Protein AF-A0A6C0JXK0-F1 (afdb_monomer_lite)

Radius of gyration: 17.14 Å; chains: 1; bounding box: 42×37×50 Å

Secondary structure (DSSP, 8-state):
-EEESS--GGG------SS--EEE-SSTT-THHHHHHHHHHH--SSEEE---TTEEE-S------SSEEES-EE-GGG--HHHHHHHHHTT--HHHHHHHH-GGG--EEGGG-EEEEHHHHHHHHHHH-GGGGGGT--SHHHHHHHHHHHHHHHHHHHSSSSSHHHHHHHH------SBSS-BHHHHS-TT-BGGGGGGGTTSSEEE--B--

pLDDT: mean 92.57, std 10.04, range [49.22, 98.69]

Foldseek 3Di:
DAEDQPDDCVPDDPDDDPPDDYHDDPLHALQLLVVLVVCLVPVPDFKDQFDDPQKDFLDDDPLDALFKAQAEWAADPPAPCVLLLVLQCLQVDPLLSVLLVVRVQWTFRVSNGMIGGNVNSVVLCVRRPSVSCSVRRRHPVSSSSVRSNSRSSSSSCCDPDPNPVVCCVNRVDDPDHRHDQYHLVVREPPQAAPVNVVVVSVRRMYGHDDDD

Structure (mmCIF, N/CA/C/O backbone):
data_AF-A0A6C0JXK0-F1
#
_entry.id   AF-A0A6C0JXK0-F1
#
loop_
_atom_site.group_PDB
_atom_site.id
_atom_site.type_symbol
_atom_site.label_atom_id
_atom_site.label_alt_id
_atom_site.label_comp_id
_atom_site.label_asym_id
_atom_site.label_entity_id
_atom_site.label_seq_id
_atom_site.pdbx_PDB_ins_code
_atom_site.Cartn_x
_atom_site.Cartn_y
_atom_site.Cartn_z
_atom_site.occupancy
_atom_site.B_iso_or_equiv
_atom_site.auth_seq_id
_atom_site.auth_comp_id
_atom_site.auth_asym_id
_atom_site.auth_atom_id
_atom_site.pdbx_PDB_model_num
ATOM 1 N N . MET A 1 1 ? -0.252 -12.713 -9.505 1.00 94.81 1 MET A N 1
ATOM 2 C CA . MET A 1 1 ? -1.242 -11.749 -10.033 1.00 94.81 1 MET A CA 1
ATOM 3 C C . MET A 1 1 ? -0.495 -10.499 -10.461 1.00 94.81 1 MET A C 1
ATOM 5 O O . MET A 1 1 ? 0.308 -10.014 -9.675 1.00 94.81 1 MET A O 1
ATOM 9 N N . ILE A 1 2 ? -0.721 -10.018 -11.681 1.00 95.56 2 ILE A N 1
ATOM 10 C CA . ILE A 1 2 ? -0.205 -8.740 -12.189 1.00 95.56 2 ILE A CA 1
ATOM 11 C C . ILE A 1 2 ? -1.415 -7.853 -12.460 1.00 95.56 2 ILE A C 1
ATOM 13 O O . ILE A 1 2 ? -2.359 -8.303 -13.104 1.00 95.56 2 ILE A O 1
ATOM 17 N N . ILE A 1 3 ? -1.396 -6.622 -11.956 1.00 96.75 3 ILE A N 1
ATOM 18 C CA . ILE A 1 3 ? -2.442 -5.632 -12.218 1.00 96.75 3 ILE A CA 1
ATOM 19 C C . ILE A 1 3 ? -1.862 -4.603 -13.176 1.00 96.75 3 ILE A C 1
ATOM 21 O O . ILE A 1 3 ? -0.920 -3.891 -12.825 1.00 96.75 3 ILE A O 1
ATOM 25 N N . ASP A 1 4 ? -2.420 -4.540 -14.376 1.00 95.25 4 ASP A N 1
ATOM 26 C CA . ASP A 1 4 ? -2.077 -3.525 -15.357 1.00 95.25 4 ASP A CA 1
ATOM 27 C C . ASP A 1 4 ? -2.911 -2.259 -15.108 1.00 95.25 4 ASP A C 1
ATOM 29 O O . ASP A 1 4 ? -4.111 -2.204 -15.383 1.00 95.25 4 ASP A O 1
ATOM 33 N N . ASP A 1 5 ? -2.257 -1.238 -14.552 1.00 94.38 5 ASP A N 1
ATOM 34 C CA . ASP A 1 5 ? -2.831 0.072 -14.228 1.00 94.38 5 ASP A CA 1
ATOM 35 C C . ASP A 1 5 ? -2.644 1.090 -15.367 1.00 94.38 5 ASP A C 1
ATOM 37 O O . ASP A 1 5 ? -2.306 2.247 -15.119 1.00 94.38 5 ASP A O 1
ATOM 41 N N . ASN A 1 6 ? -2.870 0.663 -16.616 1.00 93.81 6 ASN A N 1
ATOM 42 C CA . ASN A 1 6 ? -2.761 1.468 -17.843 1.00 93.81 6 ASN A CA 1
ATOM 43 C C . ASN A 1 6 ? -1.328 1.588 -18.406 1.00 93.81 6 ASN A C 1
ATOM 45 O O . ASN A 1 6 ? -0.830 2.691 -18.648 1.00 93.81 6 ASN A O 1
ATOM 49 N N . SER A 1 7 ? -0.681 0.444 -18.638 1.00 92.38 7 SER A N 1
ATOM 50 C CA . SER A 1 7 ? 0.608 0.334 -19.334 1.00 92.38 7 SER A CA 1
ATOM 51 C C . SER A 1 7 ? 0.537 0.847 -20.777 1.00 92.38 7 SER A C 1
ATOM 53 O O . SER A 1 7 ? -0.493 0.733 -21.444 1.00 92.38 7 SER A O 1
ATOM 55 N N . ASN A 1 8 ? 1.654 1.379 -21.287 1.00 93.19 8 ASN A N 1
ATOM 56 C CA . ASN A 1 8 ? 1.819 1.603 -22.723 1.00 93.19 8 ASN A CA 1
ATOM 57 C C . ASN A 1 8 ? 2.265 0.288 -23.386 1.00 93.19 8 ASN A C 1
ATOM 59 O O . ASN A 1 8 ? 3.374 -0.192 -23.138 1.00 93.19 8 ASN A O 1
ATOM 63 N N . TYR A 1 9 ? 1.399 -0.264 -24.235 1.00 93.25 9 TYR A N 1
ATOM 64 C CA . TYR A 1 9 ? 1.594 -1.552 -24.896 1.00 93.25 9 TYR A CA 1
ATOM 65 C C . TYR A 1 9 ? 2.708 -1.557 -25.946 1.00 93.25 9 TYR A C 1
ATOM 67 O O . TYR A 1 9 ? 3.211 -2.633 -26.252 1.00 93.25 9 TYR A O 1
ATOM 75 N N . ASP A 1 10 ? 3.183 -0.392 -26.396 1.00 95.00 10 ASP A N 1
ATOM 76 C CA . ASP A 1 10 ? 4.354 -0.286 -27.278 1.00 95.00 10 ASP A CA 1
ATOM 77 C C . ASP A 1 10 ? 5.629 -0.851 -26.625 1.00 95.00 10 ASP A C 1
ATOM 79 O O . ASP A 1 10 ? 6.545 -1.306 -27.310 1.00 95.00 10 ASP A O 1
ATOM 83 N N . PHE A 1 11 ? 5.693 -0.843 -25.288 1.00 90.62 11 PHE A N 1
ATOM 84 C CA . PHE A 1 11 ? 6.820 -1.377 -24.516 1.00 90.62 11 PHE A CA 1
ATOM 85 C C . PHE A 1 11 ? 6.553 -2.776 -23.942 1.00 90.62 11 PHE A C 1
ATOM 87 O O . PHE A 1 11 ? 7.452 -3.389 -23.356 1.00 90.62 11 PHE A O 1
ATOM 94 N N . VAL A 1 12 ? 5.328 -3.293 -24.070 1.00 90.75 12 VAL A N 1
ATOM 95 C CA . VAL A 1 12 ? 4.952 -4.595 -23.516 1.00 90.75 12 VAL A CA 1
ATOM 96 C C . VAL A 1 12 ? 5.428 -5.692 -24.459 1.00 90.75 12 VAL A C 1
ATOM 98 O O . VAL A 1 12 ? 5.106 -5.722 -25.642 1.00 90.75 12 VAL A O 1
ATOM 101 N N . THR A 1 13 ? 6.199 -6.633 -23.918 1.00 89.50 13 THR A N 1
ATOM 102 C CA . THR A 1 13 ? 6.697 -7.783 -24.682 1.00 89.50 13 THR A CA 1
ATOM 103 C C . THR A 1 13 ? 5.848 -9.015 -24.407 1.00 89.50 13 THR A C 1
ATOM 105 O O . THR A 1 13 ? 5.423 -9.243 -23.274 1.00 89.50 13 THR A O 1
ATOM 108 N N . ASN A 1 14 ? 5.640 -9.846 -25.429 1.00 86.44 14 ASN A N 1
ATOM 109 C CA . ASN A 1 14 ? 4.895 -11.098 -25.301 1.00 86.44 14 ASN A CA 1
ATOM 110 C C . ASN A 1 14 ? 5.780 -12.217 -24.726 1.00 86.44 14 ASN A C 1
ATOM 112 O O . ASN A 1 14 ? 6.115 -13.189 -25.405 1.00 86.44 14 ASN A O 1
ATOM 116 N N . LYS A 1 15 ? 6.237 -12.036 -23.484 1.00 90.06 15 LYS A N 1
ATOM 117 C CA . LYS A 1 15 ? 6.992 -13.066 -22.769 1.00 90.06 15 LYS A CA 1
ATOM 118 C C . LYS A 1 15 ? 6.022 -14.062 -22.133 1.00 90.06 15 LYS A C 1
ATOM 120 O O . LYS A 1 15 ? 5.105 -13.628 -21.436 1.00 90.06 15 LYS A O 1
ATOM 125 N N . PRO A 1 16 ? 6.231 -15.378 -22.313 1.00 90.69 16 PRO A N 1
ATOM 126 C CA . PRO A 1 16 ? 5.401 -16.372 -21.654 1.00 90.69 16 PRO A CA 1
ATOM 127 C C . PRO A 1 16 ? 5.568 -16.254 -20.137 1.00 90.69 16 PRO A C 1
ATOM 129 O O . PRO A 1 16 ? 6.685 -16.227 -19.618 1.00 90.69 16 PRO A O 1
ATOM 132 N N . VAL A 1 17 ? 4.441 -16.181 -19.435 1.00 90.88 17 VAL A N 1
ATOM 133 C CA . VAL A 1 17 ? 4.369 -16.155 -17.973 1.00 90.88 17 VAL A CA 1
ATOM 134 C C . VAL A 1 17 ? 3.634 -17.398 -17.487 1.00 90.88 17 VAL A C 1
ATOM 136 O O . VAL A 1 17 ? 2.631 -17.809 -18.064 1.00 90.88 17 VAL A O 1
ATOM 139 N N . THR A 1 18 ? 4.131 -18.011 -16.418 1.00 94.38 18 THR A N 1
ATOM 140 C CA . THR A 1 18 ? 3.504 -19.174 -15.773 1.00 94.38 18 THR A CA 1
ATOM 141 C C . THR A 1 18 ? 2.863 -18.759 -14.456 1.00 94.38 18 THR A C 1
ATOM 143 O O . THR A 1 18 ? 3.328 -17.809 -13.824 1.00 94.38 18 THR A O 1
ATOM 146 N N . ASN A 1 19 ? 1.814 -19.463 -14.018 1.00 94.88 19 ASN A N 1
ATOM 147 C CA . ASN A 1 19 ? 1.127 -19.207 -12.738 1.00 94.88 19 ASN A CA 1
ATOM 148 C C . ASN A 1 19 ? 0.757 -17.727 -12.537 1.00 94.88 19 ASN A C 1
ATOM 150 O O . ASN A 1 19 ? 0.857 -17.169 -11.443 1.00 94.88 19 ASN A O 1
ATOM 154 N N . THR A 1 20 ? 0.380 -17.066 -13.631 1.00 94.88 20 THR A N 1
ATOM 155 C CA . THR A 1 20 ? 0.177 -15.623 -13.669 1.00 94.88 20 THR A CA 1
ATOM 156 C C . THR A 1 20 ? -1.231 -15.325 -14.144 1.00 94.88 20 THR A C 1
ATOM 158 O O . THR A 1 20 ? -1.598 -15.623 -15.273 1.00 94.88 20 THR A O 1
ATOM 161 N N . VAL A 1 21 ? -2.005 -14.696 -13.265 1.00 95.38 21 VAL A N 1
ATOM 162 C CA . VAL A 1 21 ? -3.257 -14.030 -13.621 1.00 95.38 21 VAL A CA 1
ATOM 163 C C . VAL A 1 21 ? -2.942 -12.566 -13.891 1.00 95.38 21 VAL A C 1
ATOM 165 O O . VAL A 1 21 ? -2.369 -11.898 -13.023 1.00 95.38 21 VAL A O 1
ATOM 168 N N . LEU A 1 22 ? -3.298 -12.093 -15.083 1.00 94.62 22 LEU A N 1
ATOM 169 C CA . LEU A 1 22 ? -3.219 -10.692 -15.477 1.00 94.62 22 LEU A CA 1
ATOM 170 C C . LEU A 1 22 ? -4.602 -10.054 -15.327 1.00 94.62 22 LEU A C 1
ATOM 172 O O . LEU A 1 22 ? -5.576 -10.557 -15.882 1.00 94.62 22 LEU A O 1
ATOM 176 N N . ILE A 1 23 ? -4.677 -8.952 -14.588 1.00 96.25 23 ILE A N 1
ATOM 177 C CA . ILE A 1 23 ? -5.889 -8.151 -14.415 1.00 96.25 23 ILE A CA 1
ATOM 178 C C . ILE A 1 23 ? -5.682 -6.831 -15.142 1.00 96.25 23 ILE A C 1
ATOM 180 O O . ILE A 1 23 ? -4.771 -6.075 -14.807 1.00 96.25 23 ILE A O 1
ATOM 184 N N . GLN A 1 24 ? -6.548 -6.552 -16.111 1.00 96.38 24 GLN A N 1
ATOM 185 C CA . GLN A 1 24 ? -6.641 -5.239 -16.739 1.00 96.38 24 GLN A CA 1
ATOM 186 C C . GLN A 1 24 ? -7.501 -4.341 -15.866 1.00 96.38 24 GLN A C 1
ATOM 188 O O . GLN A 1 24 ? -8.680 -4.630 -15.665 1.00 96.38 24 GLN A O 1
ATOM 193 N N . SER A 1 25 ? -6.914 -3.282 -15.308 1.00 96.62 25 SER A N 1
ATOM 194 C CA . SER A 1 25 ? -7.647 -2.466 -14.349 1.00 96.62 25 SER A CA 1
ATOM 195 C C . SER A 1 25 ? -8.746 -1.645 -15.024 1.00 96.62 25 SER A C 1
ATOM 197 O O . SER A 1 25 ? -8.478 -0.869 -15.943 1.00 96.62 25 SER A O 1
ATOM 199 N N . GLU A 1 26 ? -9.971 -1.726 -14.501 1.00 96.12 26 GLU A N 1
ATOM 200 C CA . GLU A 1 26 ? -11.057 -0.809 -14.871 1.00 96.12 26 GLU A CA 1
ATOM 201 C C . GLU A 1 26 ? -10.858 0.600 -14.269 1.00 96.12 26 GLU A C 1
ATOM 203 O O . GLU A 1 26 ? -11.330 1.601 -14.811 1.00 96.12 26 GLU A O 1
ATOM 208 N N . TYR A 1 27 ? -10.077 0.710 -13.187 1.00 96.44 27 TYR A N 1
ATOM 209 C CA . TYR A 1 27 ? -9.751 1.968 -12.513 1.00 96.44 27 TYR A CA 1
ATOM 210 C C . TYR A 1 27 ? -8.319 2.406 -12.830 1.00 96.44 27 TYR A C 1
ATOM 212 O O . TYR A 1 27 ? -7.398 2.208 -12.038 1.00 96.44 27 TYR A O 1
ATOM 220 N N . LYS A 1 28 ? -8.129 3.037 -13.987 1.00 94.38 28 LYS A N 1
ATOM 221 C CA . LYS A 1 28 ? -6.811 3.474 -14.479 1.00 94.38 28 LYS A CA 1
ATOM 222 C C . LYS A 1 28 ? -6.162 4.559 -13.607 1.00 94.38 28 LYS A C 1
ATOM 224 O O . LYS A 1 28 ? -6.823 5.524 -13.234 1.00 94.38 28 LYS A O 1
ATOM 229 N N . GLY A 1 29 ? -4.869 4.460 -13.331 1.00 92.44 29 GLY A N 1
ATOM 230 C CA . GLY A 1 29 ? -4.088 5.436 -12.564 1.00 92.44 29 GLY A CA 1
ATOM 231 C C . GLY A 1 29 ? -4.260 5.369 -11.041 1.00 92.44 29 GLY A C 1
ATOM 232 O O . GLY A 1 29 ? -3.859 6.308 -10.348 1.00 92.44 29 GLY A O 1
ATOM 233 N N . ARG A 1 30 ? -4.861 4.298 -10.504 1.00 96.62 30 ARG A N 1
ATOM 234 C CA . ARG A 1 30 ? -5.095 4.132 -9.051 1.00 96.62 30 ARG A CA 1
ATOM 235 C C . ARG A 1 30 ? -3.904 3.488 -8.332 1.00 96.62 30 ARG A C 1
ATOM 237 O O . ARG A 1 30 ? -3.837 3.546 -7.106 1.00 96.62 30 ARG A O 1
ATOM 244 N N . GLY A 1 31 ? -2.958 2.929 -9.085 1.00 95.31 31 GLY A N 1
ATOM 245 C CA . GLY A 1 31 ? -1.679 2.394 -8.629 1.00 95.31 31 GLY A CA 1
ATOM 246 C C . GLY A 1 31 ? -1.776 1.482 -7.415 1.00 95.31 31 GLY A C 1
ATOM 247 O O . GLY A 1 31 ? -2.447 0.455 -7.449 1.00 95.31 31 GLY A O 1
ATOM 248 N N . GLU A 1 32 ? -1.094 1.869 -6.341 1.00 96.75 32 GLU A N 1
ATOM 249 C CA . GLU A 1 32 ? -0.890 1.099 -5.114 1.00 96.75 32 GLU A CA 1
ATOM 250 C C . GLU A 1 32 ? -2.217 0.617 -4.502 1.00 96.75 32 GLU A C 1
ATOM 252 O O . GLU A 1 32 ? -2.299 -0.518 -4.032 1.00 96.75 32 GLU A O 1
ATOM 257 N N . LEU A 1 33 ? -3.286 1.422 -4.585 1.00 98.31 33 LEU A N 1
ATOM 258 C CA . LEU A 1 33 ? -4.625 1.062 -4.097 1.00 98.31 33 LEU A CA 1
ATOM 259 C C . LEU A 1 33 ? -5.183 -0.196 -4.778 1.00 98.31 33 LEU A C 1
ATOM 261 O O . LEU A 1 33 ? -5.871 -0.994 -4.139 1.00 98.31 33 LEU A O 1
ATOM 265 N N . LEU A 1 34 ? -4.888 -0.393 -6.065 1.00 97.94 34 LEU A N 1
ATOM 266 C CA . LEU A 1 34 ? -5.474 -1.475 -6.853 1.00 97.94 34 LEU A CA 1
ATOM 267 C C . LEU A 1 34 ? -5.078 -2.855 -6.356 1.00 97.94 34 LEU A C 1
ATOM 269 O O . LEU A 1 34 ? -5.852 -3.798 -6.485 1.00 97.94 34 LEU A O 1
ATOM 273 N N . THR A 1 35 ? -3.890 -2.975 -5.772 1.00 96.88 35 THR A N 1
ATOM 274 C CA . THR A 1 35 ? -3.405 -4.247 -5.232 1.00 96.88 35 THR A CA 1
ATOM 275 C C . THR A 1 35 ? -4.312 -4.747 -4.111 1.00 96.88 35 THR A C 1
ATOM 277 O O . THR A 1 35 ? -4.742 -5.896 -4.146 1.00 96.88 35 THR A O 1
ATOM 280 N N . TYR A 1 36 ? -4.706 -3.860 -3.196 1.00 98.38 36 TYR A N 1
ATOM 281 C CA . TYR A 1 36 ? -5.670 -4.151 -2.136 1.00 98.38 36 TYR A CA 1
ATOM 282 C C . TYR A 1 36 ? -7.073 -4.394 -2.694 1.00 98.38 36 TYR A C 1
ATOM 284 O O . TYR A 1 36 ? -7.737 -5.351 -2.298 1.00 98.38 36 TYR A O 1
ATOM 292 N N . TYR A 1 37 ? -7.513 -3.560 -3.641 1.00 98.38 37 TYR A N 1
ATOM 293 C CA . TYR A 1 37 ? -8.835 -3.681 -4.252 1.00 98.38 37 TYR A CA 1
ATOM 294 C C . TYR A 1 37 ? -9.017 -5.029 -4.964 1.00 98.38 37 TYR A C 1
ATOM 296 O O . TYR A 1 37 ? -9.923 -5.784 -4.623 1.00 98.38 37 TYR A O 1
ATOM 304 N N . TYR A 1 38 ? -8.146 -5.386 -5.907 1.00 98.19 38 TYR A N 1
ATOM 305 C CA . TYR A 1 38 ? -8.295 -6.642 -6.645 1.00 98.19 38 TYR A CA 1
ATOM 306 C C . TYR A 1 38 ? -7.989 -7.867 -5.785 1.00 98.19 38 TYR A C 1
ATOM 308 O O . TYR A 1 38 ? -8.600 -8.915 -5.990 1.00 98.19 38 TYR A O 1
ATOM 316 N N . PHE A 1 39 ? -7.112 -7.754 -4.783 1.00 98.06 39 PHE A N 1
ATOM 317 C CA . PHE A 1 39 ? -6.902 -8.862 -3.857 1.00 98.06 39 PHE A CA 1
ATOM 318 C C . PHE A 1 39 ? -8.185 -9.206 -3.084 1.00 98.06 39 PHE A C 1
ATOM 320 O O . PHE A 1 39 ? -8.535 -10.384 -2.992 1.00 98.06 39 PHE A O 1
ATOM 327 N N . LEU A 1 40 ? -8.936 -8.194 -2.629 1.00 97.75 40 LEU A N 1
ATOM 328 C CA . LEU A 1 40 ? -10.249 -8.379 -2.001 1.00 97.75 40 LEU A CA 1
ATOM 329 C C . LEU A 1 40 ? -11.242 -9.102 -2.921 1.00 97.75 40 LEU A C 1
ATOM 331 O O . LEU A 1 40 ? -11.894 -10.041 -2.471 1.00 97.75 40 LEU A O 1
ATOM 335 N N . HIS A 1 41 ? -11.332 -8.695 -4.191 1.00 96.38 41 HIS A N 1
ATOM 336 C CA . HIS A 1 41 ? -12.381 -9.156 -5.113 1.00 96.38 41 HIS A CA 1
ATOM 337 C C . HIS A 1 41 ? -12.106 -10.523 -5.752 1.00 96.38 41 HIS A C 1
ATOM 339 O O . HIS A 1 41 ? -13.053 -11.217 -6.110 1.00 96.38 41 HIS A O 1
ATOM 345 N N . HIS A 1 42 ? -10.840 -10.921 -5.904 1.00 94.69 42 HIS A N 1
ATOM 346 C CA . HIS A 1 42 ? -10.501 -12.160 -6.612 1.00 94.69 42 HIS A CA 1
ATOM 347 C C . HIS A 1 42 ? -10.119 -13.337 -5.704 1.00 94.69 42 HIS A C 1
ATOM 349 O O . HIS A 1 42 ? -10.224 -14.469 -6.164 1.00 94.69 42 HIS A O 1
ATOM 355 N N . LYS A 1 43 ? -9.643 -13.098 -4.466 1.00 92.81 43 LYS A N 1
ATOM 356 C CA . LYS A 1 43 ? -9.157 -14.124 -3.507 1.00 92.81 43 LYS A CA 1
ATOM 357 C C . LYS A 1 43 ? -8.433 -15.311 -4.181 1.00 92.81 43 LYS A C 1
ATOM 359 O O . LYS A 1 43 ? -8.800 -16.468 -4.017 1.00 92.81 43 LYS A O 1
ATOM 364 N N . LEU A 1 44 ? -7.390 -15.025 -4.963 1.00 93.19 44 LEU A N 1
ATOM 365 C CA . LEU A 1 44 ? -6.625 -16.064 -5.678 1.00 93.19 44 LEU A CA 1
ATOM 366 C C . LEU A 1 44 ? -5.664 -16.855 -4.769 1.00 93.19 44 LEU A C 1
ATOM 368 O O . LEU A 1 44 ? -5.100 -17.859 -5.193 1.00 93.19 44 LEU A O 1
ATOM 372 N N . PHE A 1 45 ? -5.413 -16.353 -3.562 1.00 96.06 45 PHE A N 1
ATOM 373 C CA . PHE A 1 45 ? -4.490 -16.896 -2.567 1.00 96.06 45 PHE A CA 1
ATOM 374 C C . PHE A 1 45 ? -4.830 -16.307 -1.192 1.00 96.06 45 PHE A C 1
ATOM 376 O O . PHE A 1 45 ? -5.477 -15.263 -1.110 1.00 96.06 45 PHE A O 1
ATOM 383 N N . ASP A 1 46 ? -4.372 -16.947 -0.116 1.00 97.44 46 ASP A N 1
ATOM 384 C CA . ASP A 1 46 ? -4.690 -16.505 1.250 1.00 97.44 46 ASP A CA 1
ATOM 385 C C . ASP A 1 46 ? -3.802 -15.357 1.732 1.00 97.44 46 ASP A C 1
ATOM 387 O O . ASP A 1 46 ? -4.239 -14.541 2.538 1.00 97.44 46 ASP A O 1
ATOM 391 N N . THR A 1 47 ? -2.581 -15.245 1.203 1.00 97.62 47 THR A N 1
ATOM 392 C CA . THR A 1 47 ? -1.621 -14.198 1.576 1.00 97.62 47 THR A CA 1
ATOM 393 C C . THR A 1 47 ? -1.028 -13.555 0.334 1.00 97.62 47 THR A C 1
ATOM 395 O O . THR A 1 47 ? -0.477 -14.237 -0.530 1.00 97.62 47 THR A O 1
ATOM 398 N N . ALA A 1 48 ? -1.111 -12.229 0.255 1.00 98.00 48 ALA A N 1
ATOM 399 C CA . ALA A 1 48 ? -0.473 -11.432 -0.781 1.00 98.00 48 ALA A CA 1
ATOM 400 C C . ALA A 1 48 ? 0.897 -10.937 -0.318 1.00 98.00 48 ALA A C 1
ATOM 402 O O . ALA A 1 48 ? 1.025 -10.450 0.802 1.00 98.00 48 ALA A O 1
ATOM 403 N N . VAL A 1 49 ? 1.885 -10.961 -1.214 1.00 98.12 49 VAL A N 1
ATOM 404 C CA . VAL A 1 49 ? 3.080 -10.110 -1.126 1.00 98.12 49 VAL A CA 1
ATOM 405 C C . VAL A 1 49 ? 2.952 -9.045 -2.212 1.00 98.12 49 VAL A C 1
ATOM 407 O O . VAL A 1 49 ? 3.072 -9.338 -3.401 1.00 98.12 49 VAL A O 1
ATOM 410 N N . ILE A 1 50 ? 2.654 -7.814 -1.806 1.00 98.19 50 ILE A N 1
ATOM 411 C CA . ILE A 1 50 ? 2.409 -6.674 -2.690 1.00 98.19 50 ILE A CA 1
ATOM 412 C C . ILE A 1 50 ? 3.735 -5.972 -2.978 1.00 98.19 50 ILE A C 1
ATOM 414 O O . ILE A 1 50 ? 4.404 -5.492 -2.062 1.00 98.19 50 ILE A O 1
ATOM 418 N N . LEU A 1 51 ? 4.103 -5.890 -4.259 1.00 97.38 51 LEU A N 1
ATOM 419 C CA . LEU A 1 51 ? 5.381 -5.351 -4.723 1.00 97.38 51 LEU A CA 1
ATOM 420 C C . LEU A 1 51 ? 5.185 -4.376 -5.882 1.00 97.38 51 LEU A C 1
ATOM 422 O O . LEU A 1 51 ? 4.304 -4.553 -6.721 1.00 97.38 51 LEU A O 1
ATOM 426 N N . HIS A 1 52 ? 6.070 -3.386 -5.968 1.00 95.38 52 HIS A N 1
ATOM 427 C CA . HIS A 1 52 ? 6.219 -2.587 -7.181 1.00 95.38 52 HIS A CA 1
ATOM 428 C C . HIS A 1 52 ? 7.055 -3.344 -8.217 1.00 95.38 52 HIS A C 1
ATOM 430 O O . HIS A 1 52 ? 7.980 -4.078 -7.881 1.00 95.38 52 HIS A O 1
ATOM 436 N N . ASP A 1 53 ? 6.821 -3.018 -9.481 1.00 92.06 53 ASP A N 1
ATOM 437 C CA . ASP A 1 53 ? 7.597 -3.428 -10.658 1.00 92.06 53 ASP A CA 1
ATOM 438 C C . ASP A 1 53 ? 9.115 -3.148 -10.597 1.00 92.06 53 ASP A C 1
ATOM 440 O O . ASP A 1 53 ? 9.885 -3.761 -11.329 1.00 92.06 53 ASP A O 1
ATOM 444 N N . SER A 1 54 ? 9.576 -2.239 -9.729 1.00 94.75 54 SER A N 1
ATOM 445 C CA . SER A 1 54 ? 11.008 -1.948 -9.538 1.00 94.75 54 SER A CA 1
ATOM 446 C C . SER A 1 54 ? 11.612 -2.521 -8.257 1.00 94.75 54 SER A C 1
ATOM 448 O O . SER A 1 54 ? 12.621 -2.006 -7.764 1.00 94.75 54 SER A O 1
ATOM 450 N N . VAL A 1 55 ? 10.988 -3.555 -7.697 1.00 96.88 55 VAL A N 1
ATOM 451 C CA . VAL A 1 55 ? 11.510 -4.298 -6.549 1.00 96.88 55 VAL A CA 1
ATOM 452 C C . VAL A 1 55 ? 12.144 -5.604 -7.012 1.00 96.88 55 VAL A C 1
ATOM 454 O O . VAL A 1 55 ? 11.571 -6.329 -7.819 1.00 96.88 55 VAL A O 1
ATOM 457 N N . PHE A 1 56 ? 13.325 -5.912 -6.478 1.00 96.69 56 PHE A N 1
ATOM 458 C CA . PHE A 1 56 ? 14.043 -7.155 -6.756 1.00 96.69 56 PHE A CA 1
ATOM 459 C C . PHE A 1 56 ? 14.264 -7.917 -5.459 1.00 96.69 56 PHE A C 1
ATOM 461 O O . PHE A 1 56 ? 14.703 -7.333 -4.469 1.00 96.69 56 PHE A O 1
ATOM 468 N N . ILE A 1 57 ? 13.983 -9.217 -5.483 1.00 96.94 57 ILE A N 1
ATOM 469 C CA . ILE A 1 57 ? 14.242 -10.142 -4.380 1.00 96.94 57 ILE A CA 1
ATOM 470 C C . ILE A 1 57 ? 15.530 -10.894 -4.716 1.00 96.94 57 ILE A C 1
ATOM 472 O O . ILE A 1 57 ? 15.591 -11.607 -5.714 1.00 96.94 57 ILE A O 1
ATOM 476 N N . ASN A 1 58 ? 16.562 -10.715 -3.896 1.00 96.62 58 ASN A N 1
ATOM 477 C CA . ASN A 1 58 ? 17.887 -11.301 -4.113 1.00 96.62 58 ASN A CA 1
ATOM 478 C C . ASN A 1 58 ? 18.112 -12.582 -3.298 1.00 96.62 58 ASN A C 1
ATOM 480 O O . ASN A 1 58 ? 19.071 -13.309 -3.552 1.00 96.62 58 ASN A O 1
ATOM 484 N N . ARG A 1 59 ? 17.286 -12.838 -2.275 1.00 95.12 59 ARG A N 1
ATOM 485 C CA . ARG A 1 59 ? 17.419 -13.976 -1.349 1.00 95.12 59 ARG A CA 1
ATOM 486 C C . ARG A 1 59 ? 16.041 -14.505 -0.939 1.00 95.12 59 ARG A C 1
ATOM 488 O O . ARG A 1 59 ? 15.087 -13.736 -1.002 1.00 95.12 59 ARG A O 1
ATOM 495 N N . PRO A 1 60 ? 15.922 -15.768 -0.490 1.00 95.69 60 PRO A N 1
ATOM 496 C CA . PRO A 1 60 ? 14.690 -16.284 0.106 1.00 95.69 60 PRO A CA 1
ATOM 497 C C . PRO A 1 60 ? 14.253 -15.463 1.324 1.00 95.69 60 PRO A C 1
ATOM 499 O O . PRO A 1 60 ? 15.094 -15.006 2.102 1.00 95.69 60 PRO A O 1
ATOM 502 N N . ILE A 1 61 ? 12.942 -15.285 1.490 1.00 95.12 61 ILE A N 1
ATOM 503 C CA . ILE A 1 61 ? 12.345 -14.487 2.566 1.00 95.12 61 ILE A CA 1
ATOM 504 C C . ILE A 1 61 ? 11.152 -15.244 3.125 1.00 95.12 61 ILE A C 1
ATOM 506 O O . ILE A 1 61 ? 10.323 -15.747 2.368 1.00 95.12 61 ILE A O 1
ATOM 510 N N . ASP A 1 62 ? 11.066 -15.300 4.449 1.00 93.69 62 ASP A N 1
ATOM 511 C CA . ASP A 1 62 ? 9.874 -15.785 5.128 1.00 93.69 62 ASP A CA 1
ATOM 512 C C . ASP A 1 62 ? 8.794 -14.695 5.111 1.00 93.69 62 ASP A C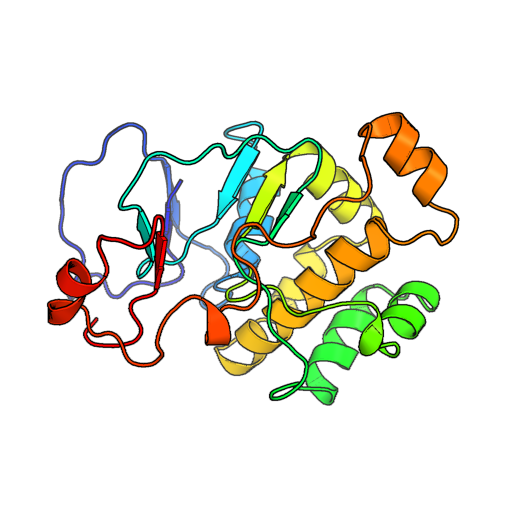 1
ATOM 514 O O . ASP A 1 62 ? 8.892 -13.676 5.800 1.00 93.69 62 ASP A O 1
ATOM 518 N N . PHE A 1 63 ? 7.774 -14.912 4.282 1.00 94.50 63 PHE A N 1
ATOM 519 C CA . PHE A 1 63 ? 6.615 -14.033 4.148 1.00 94.50 63 PHE A CA 1
ATOM 520 C C . PHE A 1 63 ? 5.434 -14.470 5.026 1.00 94.50 63 PHE A C 1
ATOM 522 O O . PHE A 1 63 ? 4.310 -14.023 4.809 1.00 94.50 63 PHE A O 1
ATOM 529 N N . LYS A 1 64 ? 5.638 -15.343 6.018 1.00 93.31 64 LYS A N 1
ATOM 530 C CA . LYS A 1 64 ? 4.552 -15.753 6.907 1.00 93.31 64 LYS A CA 1
ATOM 531 C C . LYS A 1 64 ? 4.099 -14.594 7.802 1.00 93.31 64 LYS A C 1
ATOM 533 O O . LYS A 1 64 ? 4.890 -13.995 8.535 1.00 93.31 64 LYS A O 1
ATOM 538 N N . VAL A 1 65 ? 2.799 -14.307 7.763 1.00 92.31 65 VAL A N 1
ATOM 539 C CA . VAL A 1 65 ? 2.106 -13.345 8.629 1.00 92.31 65 VAL A CA 1
ATOM 540 C C . VAL A 1 65 ? 0.708 -13.867 8.949 1.00 92.31 65 VAL A C 1
ATOM 542 O O . VAL A 1 65 ? 0.108 -14.544 8.118 1.00 92.31 65 VAL A O 1
ATOM 545 N N . ASP A 1 66 ? 0.189 -13.521 10.126 1.00 90.50 66 ASP A N 1
ATOM 546 C CA . ASP A 1 66 ? -1.197 -13.833 10.510 1.00 90.50 66 ASP A CA 1
ATOM 547 C C . ASP A 1 66 ? -2.161 -12.701 10.097 1.00 90.50 66 ASP A C 1
ATOM 549 O O . ASP A 1 66 ? -3.315 -12.937 9.743 1.00 90.50 66 ASP A O 1
ATOM 553 N N . THR A 1 67 ? -1.664 -11.457 10.082 1.00 93.19 67 THR A N 1
ATOM 554 C CA . THR A 1 67 ? -2.400 -10.262 9.640 1.00 93.19 67 THR A CA 1
ATOM 555 C C . THR A 1 67 ? -1.706 -9.603 8.458 1.00 93.19 67 THR A C 1
ATOM 557 O O . THR A 1 67 ? -1.982 -9.913 7.302 1.00 93.19 67 THR A O 1
ATOM 560 N N . TYR A 1 68 ? -0.768 -8.705 8.734 1.00 95.50 68 TYR A N 1
ATOM 561 C CA . TYR A 1 68 ? 0.027 -8.023 7.739 1.00 95.50 68 TYR A CA 1
ATOM 562 C C . TYR A 1 68 ? 1.416 -7.697 8.279 1.00 95.50 68 TYR A C 1
ATOM 564 O O . TYR A 1 68 ? 1.704 -7.775 9.475 1.00 95.50 68 TYR A O 1
ATOM 572 N N . LYS A 1 69 ? 2.282 -7.281 7.365 1.00 95.88 69 LYS A N 1
ATOM 573 C CA . LYS A 1 69 ? 3.534 -6.600 7.651 1.00 95.88 69 LYS A CA 1
ATOM 574 C C . LYS A 1 69 ? 3.861 -5.695 6.475 1.00 95.88 69 LYS A C 1
ATOM 576 O O . LYS A 1 69 ? 3.887 -6.152 5.337 1.00 95.88 69 LYS A O 1
ATOM 581 N N . MET A 1 70 ? 4.107 -4.414 6.722 1.00 97.56 70 MET A N 1
ATOM 582 C CA . MET A 1 70 ? 4.600 -3.520 5.674 1.00 97.56 70 MET A CA 1
ATOM 583 C C . MET A 1 70 ? 5.968 -4.012 5.202 1.00 97.56 70 MET A C 1
ATOM 585 O O . MET A 1 70 ? 6.759 -4.524 5.996 1.00 97.56 70 MET A O 1
ATOM 589 N N . LEU A 1 71 ? 6.278 -3.863 3.919 1.00 97.19 71 LEU A N 1
ATOM 590 C CA . LEU A 1 71 ? 7.602 -4.229 3.434 1.00 97.19 71 LEU A CA 1
ATOM 591 C C . LEU A 1 71 ? 8.641 -3.246 3.978 1.00 97.19 71 LEU A C 1
ATOM 593 O O . LEU A 1 71 ? 9.585 -3.645 4.663 1.00 97.19 71 LEU A O 1
ATOM 597 N N . TRP A 1 72 ? 8.373 -1.959 3.759 1.00 97.69 72 TRP A N 1
ATOM 598 C CA . TRP A 1 72 ? 9.114 -0.841 4.324 1.00 97.69 72 TRP A CA 1
ATOM 599 C C . TRP A 1 72 ? 8.173 0.200 4.921 1.00 97.69 72 TRP A C 1
ATOM 601 O O . TRP A 1 72 ? 7.075 0.435 4.407 1.00 97.69 72 TRP A O 1
ATOM 611 N N . ASP A 1 73 ? 8.648 0.854 5.975 1.00 97.31 73 ASP A N 1
ATOM 612 C CA . ASP A 1 73 ? 8.017 2.036 6.546 1.00 97.31 73 ASP A CA 1
ATOM 613 C C . ASP A 1 73 ? 8.773 3.321 6.185 1.00 97.31 73 ASP A C 1
ATOM 615 O O . ASP A 1 73 ? 9.879 3.284 5.640 1.00 97.31 73 ASP A O 1
ATOM 619 N N . PHE A 1 74 ? 8.151 4.468 6.447 1.00 96.31 74 PHE A N 1
ATOM 620 C CA . PHE A 1 74 ? 8.808 5.771 6.392 1.00 96.31 74 PHE A CA 1
ATOM 621 C C . PHE A 1 74 ? 8.125 6.781 7.326 1.00 96.31 74 PHE A C 1
ATOM 623 O O . PHE A 1 74 ? 6.973 6.613 7.737 1.00 96.31 74 PHE A O 1
ATOM 630 N N . THR A 1 75 ? 8.854 7.838 7.683 1.00 95.00 75 THR A N 1
ATOM 631 C CA . THR A 1 75 ? 8.408 8.887 8.616 1.00 95.00 75 THR A CA 1
ATOM 632 C C . THR A 1 75 ? 7.665 10.037 7.925 1.00 95.00 75 THR A C 1
ATOM 634 O O . THR A 1 75 ? 7.635 10.150 6.703 1.00 95.00 75 THR A O 1
ATOM 637 N N . HIS A 1 76 ? 7.113 10.956 8.714 1.00 95.00 76 HIS A N 1
ATOM 638 C CA . HIS A 1 76 ? 6.222 12.037 8.271 1.00 95.00 76 HIS A CA 1
ATOM 639 C C . HIS A 1 76 ? 6.895 13.250 7.603 1.00 95.00 76 HIS A C 1
ATOM 641 O O . HIS A 1 76 ? 6.361 14.356 7.627 1.00 95.00 76 HIS A O 1
ATOM 647 N N . HIS A 1 77 ? 8.076 13.078 7.005 1.00 90.31 77 HIS A N 1
ATOM 648 C CA . HIS A 1 77 ? 8.837 14.186 6.413 1.00 90.31 77 HIS A CA 1
ATOM 649 C C . HIS A 1 77 ? 8.227 14.732 5.107 1.00 90.31 77 HIS A C 1
ATOM 651 O O . HIS A 1 77 ? 8.560 15.838 4.695 1.00 90.31 77 HIS A O 1
ATOM 657 N N . ALA A 1 78 ? 7.348 13.967 4.453 1.00 88.56 78 ALA A N 1
ATOM 658 C CA . ALA A 1 78 ? 6.765 14.307 3.152 1.00 88.56 78 ALA A CA 1
ATOM 659 C C . ALA A 1 78 ? 5.227 14.189 3.130 1.00 88.56 78 ALA A C 1
ATOM 661 O O . ALA A 1 78 ? 4.649 13.880 2.084 1.00 88.56 78 ALA A O 1
ATOM 662 N N . ASP A 1 79 ? 4.576 14.375 4.282 1.00 95.56 79 ASP A N 1
ATOM 663 C CA . ASP A 1 79 ? 3.121 14.263 4.430 1.00 95.56 79 ASP A CA 1
ATOM 664 C C . ASP A 1 79 ? 2.352 15.243 3.523 1.00 95.56 79 ASP A C 1
ATOM 666 O O . ASP A 1 79 ? 2.741 16.390 3.295 1.00 95.56 79 ASP A O 1
ATOM 670 N N . GLN A 1 80 ? 1.194 14.797 3.052 1.00 97.31 80 GLN A N 1
ATOM 671 C CA . GLN A 1 80 ? 0.257 15.532 2.206 1.00 97.31 80 GLN A CA 1
ATOM 672 C C . GLN A 1 80 ? -1.041 15.775 2.981 1.00 97.31 80 GLN A C 1
ATOM 674 O O . GLN A 1 80 ? -2.121 15.325 2.598 1.00 97.31 80 GLN A O 1
ATOM 679 N N . LEU A 1 81 ? -0.928 16.500 4.100 1.00 97.56 81 LEU A N 1
ATOM 680 C CA . LEU A 1 81 ? -1.957 16.583 5.145 1.00 97.56 81 LEU A CA 1
ATOM 681 C C . LEU A 1 81 ? -3.375 16.841 4.624 1.00 97.56 81 LEU A C 1
ATOM 683 O O . LEU A 1 81 ? -4.315 16.215 5.107 1.00 97.56 81 LEU A O 1
ATOM 687 N N . LYS A 1 82 ? -3.553 17.742 3.649 1.00 98.25 82 LYS A N 1
ATOM 688 C CA . LYS A 1 82 ? -4.878 18.066 3.093 1.00 98.25 82 LYS A CA 1
ATOM 689 C C . LYS A 1 82 ? -5.522 16.861 2.400 1.00 98.25 82 LYS A C 1
ATOM 691 O O . LYS A 1 82 ? -6.710 16.615 2.596 1.00 98.25 82 LYS A O 1
ATOM 696 N N . ASP A 1 83 ? -4.757 16.122 1.602 1.00 98.50 83 ASP A N 1
ATOM 697 C CA . ASP A 1 83 ? -5.276 14.993 0.826 1.00 98.50 83 ASP A CA 1
ATOM 698 C C . ASP A 1 83 ? -5.410 13.728 1.677 1.00 98.50 83 ASP A C 1
ATOM 700 O O . ASP A 1 83 ? -6.455 13.082 1.645 1.00 98.50 83 ASP A O 1
ATOM 704 N N . GLU A 1 84 ? -4.427 13.456 2.539 1.00 98.50 84 GLU A N 1
ATOM 705 C CA . GLU A 1 84 ? -4.505 12.403 3.559 1.00 98.50 84 GLU A CA 1
ATOM 706 C C . GLU A 1 84 ? -5.750 12.575 4.437 1.00 98.50 84 GLU A C 1
ATOM 708 O O . GLU A 1 84 ? -6.540 11.649 4.605 1.00 98.50 84 GLU A O 1
ATOM 713 N N . THR A 1 85 ? -5.979 13.789 4.949 1.00 98.56 85 THR A N 1
ATOM 714 C CA . THR A 1 85 ? -7.145 14.102 5.785 1.00 98.56 85 THR A CA 1
ATOM 715 C C . THR A 1 85 ? -8.451 13.910 5.017 1.00 98.56 85 THR A C 1
ATOM 717 O O . THR A 1 85 ? -9.422 13.399 5.572 1.00 98.56 85 THR A O 1
ATOM 720 N N . ARG A 1 86 ? -8.493 14.288 3.734 1.00 98.50 86 ARG A N 1
ATOM 721 C CA . ARG A 1 86 ? -9.661 14.073 2.869 1.00 98.50 86 ARG A CA 1
ATOM 722 C C . ARG A 1 86 ? -9.968 12.582 2.705 1.00 98.50 86 ARG A C 1
ATOM 724 O O . ARG A 1 86 ? -11.126 12.194 2.829 1.00 98.50 86 ARG A O 1
ATOM 731 N N . MET A 1 87 ? -8.945 11.761 2.476 1.00 98.69 87 MET A N 1
ATOM 732 C CA . MET A 1 87 ? -9.086 10.308 2.373 1.00 98.69 87 MET A CA 1
ATOM 733 C C . MET A 1 87 ? -9.512 9.676 3.701 1.00 98.69 87 MET A C 1
ATOM 735 O O . MET A 1 87 ? -10.432 8.872 3.709 1.00 98.69 87 MET A O 1
ATOM 739 N N . ILE A 1 88 ? -8.920 10.069 4.833 1.00 98.56 88 ILE A N 1
ATOM 740 C CA . ILE A 1 88 ? -9.300 9.545 6.156 1.00 98.56 88 ILE A CA 1
ATOM 741 C C . ILE A 1 88 ? -10.757 9.882 6.501 1.00 98.56 88 ILE A C 1
ATOM 743 O O . ILE A 1 88 ? -11.478 9.038 7.033 1.00 98.56 88 ILE A O 1
ATOM 747 N N . HIS A 1 89 ? -11.232 11.086 6.169 1.00 98.38 89 HIS A N 1
ATOM 748 C CA . HIS A 1 89 ? -12.613 11.486 6.449 1.00 98.38 89 HIS A CA 1
ATOM 749 C C . HIS A 1 89 ? -13.668 10.678 5.684 1.00 98.38 89 HIS A C 1
ATOM 751 O O . HIS A 1 89 ? -14.810 10.621 6.142 1.00 98.38 89 HIS A O 1
ATOM 757 N N . VAL A 1 90 ? -13.316 10.012 4.575 1.00 98.31 90 VAL A N 1
ATOM 758 C CA . VAL A 1 90 ? -14.266 9.164 3.829 1.00 98.31 90 VAL A CA 1
ATOM 759 C C . VAL A 1 90 ? -14.821 8.022 4.685 1.00 98.31 90 VAL A C 1
ATOM 761 O O . VAL A 1 90 ? -15.931 7.543 4.457 1.00 98.31 90 VAL A O 1
ATOM 764 N N . PHE A 1 91 ? -14.056 7.614 5.697 1.00 98.00 91 PHE A N 1
ATOM 765 C CA . PHE A 1 91 ? -14.398 6.540 6.616 1.00 98.00 91 PHE A CA 1
ATOM 766 C C . PHE A 1 91 ? -15.330 6.973 7.749 1.00 98.00 91 PHE A C 1
ATOM 768 O O . PHE A 1 91 ? -15.863 6.114 8.441 1.00 98.00 91 PHE A O 1
ATOM 775 N N . GLN A 1 92 ? -15.530 8.283 7.942 1.00 97.62 92 GLN A N 1
ATOM 776 C CA . GLN A 1 92 ? -16.421 8.857 8.960 1.00 97.62 92 GLN A CA 1
ATOM 777 C C . GLN A 1 92 ? -16.144 8.372 10.402 1.00 97.62 92 GLN A C 1
ATOM 779 O O . GLN A 1 92 ? -17.009 8.435 11.272 1.00 97.62 92 GLN A O 1
ATOM 784 N N . ASP A 1 93 ? -14.911 7.943 10.685 1.00 96.44 93 ASP A N 1
ATOM 785 C CA . ASP A 1 93 ? -14.487 7.433 11.990 1.00 96.44 93 ASP A CA 1
ATOM 786 C C . ASP A 1 93 ? -13.610 8.466 12.718 1.00 96.44 93 ASP A C 1
ATOM 788 O O . ASP A 1 93 ? -12.437 8.683 12.397 1.00 96.44 93 ASP A O 1
ATOM 792 N N . LYS A 1 94 ? -14.186 9.106 13.745 1.00 96.44 94 LYS A N 1
ATOM 793 C CA . LYS A 1 94 ? -13.492 10.112 14.569 1.00 96.44 94 LYS A CA 1
ATOM 794 C C . LYS A 1 94 ? -12.287 9.531 15.310 1.00 96.44 94 LYS A C 1
ATOM 796 O O . LYS A 1 94 ? -11.324 10.255 15.561 1.00 96.44 94 LYS A O 1
ATOM 801 N N . THR A 1 95 ? -12.325 8.253 15.683 1.00 95.38 95 THR A N 1
ATOM 802 C CA . THR A 1 95 ? -11.228 7.610 16.416 1.00 95.38 95 THR A CA 1
ATOM 803 C C . THR A 1 95 ? -10.049 7.322 15.494 1.00 95.38 95 THR A C 1
ATOM 805 O O . THR A 1 95 ? -8.916 7.628 15.867 1.00 95.38 95 THR A O 1
ATOM 808 N N . LEU A 1 96 ? -10.313 6.862 14.264 1.00 96.19 96 LEU A N 1
ATOM 809 C CA . LEU A 1 96 ? -9.303 6.741 13.211 1.00 96.19 96 LEU A CA 1
ATOM 810 C C . LEU A 1 96 ? -8.685 8.104 12.893 1.00 96.19 96 LEU A C 1
ATOM 812 O O . LEU A 1 96 ? -7.464 8.235 12.873 1.00 96.19 96 LEU A O 1
ATOM 816 N N . TYR A 1 97 ? -9.501 9.148 12.724 1.00 97.75 97 TYR A N 1
ATOM 817 C CA . TYR A 1 97 ? -8.990 10.501 12.491 1.00 97.75 97 TYR A CA 1
ATOM 818 C C . TYR A 1 97 ? -8.122 11.015 13.653 1.00 97.75 97 TYR A C 1
ATOM 820 O O . TYR A 1 97 ? -7.064 11.614 13.446 1.00 97.75 97 TYR A O 1
ATOM 828 N N . ASN A 1 98 ? -8.525 10.753 14.899 1.00 96.81 98 ASN A N 1
ATOM 829 C CA . ASN A 1 98 ? -7.727 11.112 16.070 1.00 96.81 98 ASN A CA 1
ATOM 830 C C . ASN A 1 98 ? -6.415 10.326 16.156 1.00 96.81 98 ASN A C 1
ATOM 832 O O . ASN A 1 98 ? -5.414 10.888 16.602 1.00 96.81 98 ASN A O 1
ATOM 836 N N . PHE A 1 99 ? -6.393 9.065 15.728 1.00 96.12 99 PHE A N 1
ATOM 837 C CA . PHE A 1 99 ? -5.168 8.276 15.620 1.00 96.12 99 PHE A CA 1
ATOM 838 C C . PHE A 1 99 ? -4.256 8.796 14.503 1.00 96.12 99 PHE A C 1
ATOM 840 O O . PHE A 1 99 ? -3.072 9.014 14.737 1.00 96.12 99 PHE A O 1
ATOM 847 N N . TYR A 1 100 ? -4.818 9.108 13.334 1.00 97.44 100 TYR A N 1
ATOM 848 C CA . TYR A 1 100 ? -4.106 9.720 12.211 1.00 97.44 100 TYR A CA 1
ATOM 849 C C . TYR A 1 100 ? -3.361 11.002 12.622 1.00 97.44 100 TYR A C 1
ATOM 851 O O . TYR A 1 100 ? -2.193 11.184 12.274 1.00 97.44 100 TYR A O 1
ATOM 859 N N . LYS A 1 101 ? -3.983 11.862 13.441 1.00 97.50 101 LYS A N 1
ATOM 860 C CA . LYS A 1 101 ? -3.330 13.070 13.982 1.00 97.50 101 LYS A CA 1
ATOM 861 C C . LYS A 1 101 ? -2.152 12.768 14.918 1.00 97.50 101 LYS A C 1
ATOM 863 O O . LYS A 1 101 ? -1.269 13.605 15.078 1.00 97.50 101 LYS A O 1
ATOM 868 N N . GLN A 1 102 ? -2.111 11.591 15.537 1.00 95.56 102 GLN A N 1
ATOM 869 C CA . GLN A 1 102 ? -1.028 11.167 16.427 1.00 95.56 102 GLN A CA 1
ATOM 870 C C . GLN A 1 102 ? 0.113 10.551 15.612 1.00 95.56 102 GLN A C 1
ATOM 872 O O . GLN A 1 102 ? 0.406 9.366 15.724 1.00 95.56 102 GLN A O 1
ATOM 877 N N . LYS A 1 103 ? 0.778 11.379 14.802 1.00 94.31 103 LYS A N 1
ATOM 878 C CA . LYS A 1 103 ? 1.842 10.998 13.851 1.00 94.31 103 LYS A CA 1
ATOM 879 C C . LYS A 1 103 ? 3.025 10.235 14.477 1.00 94.31 103 LYS A C 1
ATOM 881 O O . LYS A 1 103 ? 3.759 9.553 13.789 1.00 94.31 103 LYS A O 1
ATOM 886 N N . HIS A 1 104 ? 3.214 10.292 15.794 1.00 93.56 104 HIS A N 1
ATOM 887 C CA . HIS A 1 104 ? 4.229 9.486 16.485 1.00 93.56 104 HIS A CA 1
ATOM 888 C C . HIS A 1 104 ? 3.811 8.017 16.710 1.00 93.56 104 HIS A C 1
ATOM 890 O O . HIS A 1 104 ? 4.643 7.207 17.107 1.00 93.56 104 HIS A O 1
ATOM 896 N N . LYS A 1 105 ? 2.530 7.669 16.506 1.00 92.38 105 LYS A N 1
ATOM 897 C CA . LYS A 1 105 ? 1.975 6.322 16.742 1.00 92.38 105 LYS A CA 1
ATOM 898 C C . LYS A 1 105 ? 1.943 5.434 15.507 1.00 92.38 105 LYS A C 1
ATOM 900 O O . LYS A 1 105 ? 1.606 4.259 15.624 1.00 92.38 105 LYS A O 1
ATOM 905 N N . TRP A 1 106 ? 2.233 5.985 14.337 1.00 94.81 106 TRP A N 1
ATOM 906 C CA . TRP A 1 106 ? 2.172 5.255 13.083 1.00 94.81 106 TRP A CA 1
ATOM 907 C C . TRP A 1 106 ? 3.231 5.770 12.115 1.00 94.81 106 TRP A C 1
ATOM 909 O O . TRP A 1 106 ? 3.898 6.769 12.365 1.00 94.81 106 TRP A O 1
ATOM 919 N N . LYS A 1 107 ? 3.405 5.037 11.023 1.00 96.69 107 LYS A N 1
ATOM 920 C CA . LYS A 1 107 ? 4.323 5.350 9.925 1.00 96.69 107 LYS A CA 1
ATOM 921 C C . LYS A 1 107 ? 3.666 5.083 8.575 1.00 96.69 107 LYS A C 1
ATOM 923 O O . LYS A 1 107 ? 2.733 4.284 8.495 1.00 96.69 107 LYS A O 1
ATOM 928 N N . GLY A 1 108 ? 4.156 5.714 7.513 1.00 97.38 108 GLY A N 1
ATOM 929 C CA . GLY A 1 108 ? 3.688 5.430 6.155 1.00 97.38 108 GLY A CA 1
ATOM 930 C C . GLY A 1 108 ? 4.117 4.042 5.668 1.00 97.38 108 GLY A C 1
ATOM 931 O O . GLY A 1 108 ? 5.151 3.531 6.096 1.00 97.38 108 GLY A O 1
ATOM 932 N N . CYS A 1 109 ? 3.332 3.445 4.768 1.00 97.81 109 CYS A N 1
ATOM 933 C CA . CYS A 1 109 ? 3.636 2.179 4.098 1.00 97.81 109 CYS A CA 1
ATOM 934 C C . CYS A 1 109 ? 4.229 2.476 2.719 1.00 97.81 109 CYS A C 1
ATOM 936 O O . CYS A 1 109 ? 3.486 2.839 1.808 1.00 97.81 109 CYS A O 1
ATOM 938 N N . PHE A 1 110 ? 5.551 2.374 2.562 1.00 97.50 110 PHE A N 1
ATOM 939 C CA . PHE A 1 110 ? 6.218 2.807 1.330 1.00 97.50 110 PHE A CA 1
ATOM 940 C C . PHE A 1 110 ? 5.709 2.015 0.116 1.00 97.50 110 PHE A C 1
ATOM 942 O O . PHE A 1 110 ? 5.783 0.784 0.088 1.00 97.50 110 PHE A O 1
ATOM 949 N N . GLY A 1 111 ? 5.175 2.725 -0.877 1.00 96.62 111 GLY A N 1
ATOM 950 C CA . GLY A 1 111 ? 4.518 2.147 -2.052 1.00 96.62 111 GLY A CA 1
ATOM 951 C C . GLY A 1 111 ? 3.266 1.313 -1.745 1.00 96.62 111 GLY A C 1
ATOM 952 O O . GLY A 1 111 ? 2.856 0.478 -2.543 1.00 96.62 111 GLY A O 1
ATOM 953 N N . GLY A 1 112 ? 2.691 1.424 -0.546 1.00 97.38 112 GLY A N 1
ATOM 954 C CA . GLY A 1 112 ? 1.635 0.508 -0.115 1.00 97.38 112 GLY A CA 1
ATOM 955 C C . GLY A 1 112 ? 2.073 -0.963 -0.162 1.00 97.38 112 GLY A C 1
ATOM 956 O O . GLY A 1 112 ? 1.218 -1.843 -0.220 1.00 97.38 112 GLY A O 1
ATOM 957 N N . MET A 1 113 ? 3.381 -1.247 -0.176 1.00 98.38 113 MET A N 1
ATOM 958 C CA . MET A 1 113 ? 3.914 -2.600 -0.292 1.00 98.38 113 MET A CA 1
ATOM 959 C C . MET A 1 113 ? 3.835 -3.293 1.060 1.00 98.38 113 MET A C 1
ATOM 961 O O . MET A 1 113 ? 4.420 -2.845 2.050 1.00 98.38 113 MET A O 1
ATOM 965 N N . SER A 1 114 ? 3.122 -4.408 1.101 1.00 97.94 114 SER A N 1
ATOM 966 C CA . SER A 1 114 ? 2.896 -5.177 2.314 1.00 97.94 114 SER A CA 1
ATOM 967 C C . SER A 1 114 ? 2.784 -6.664 2.012 1.00 97.94 114 SER A C 1
ATOM 969 O O . SER A 1 114 ? 2.527 -7.088 0.887 1.00 97.94 114 SER A O 1
ATOM 971 N N . ILE A 1 115 ? 2.999 -7.455 3.048 1.00 98.06 115 ILE A N 1
ATOM 972 C CA . ILE A 1 115 ? 2.558 -8.835 3.132 1.00 98.06 115 ILE A CA 1
ATOM 973 C C . ILE A 1 115 ? 1.239 -8.784 3.893 1.00 98.06 115 ILE A C 1
ATOM 975 O O . ILE A 1 115 ? 1.218 -8.188 4.967 1.00 98.06 115 ILE A O 1
ATOM 979 N N . ILE A 1 116 ? 0.153 -9.345 3.375 1.00 97.56 116 ILE A N 1
ATOM 980 C CA . ILE A 1 116 ? -1.161 -9.238 4.021 1.00 97.56 116 ILE A CA 1
ATOM 981 C C . ILE A 1 116 ? -2.033 -10.454 3.728 1.00 97.56 116 ILE A C 1
ATOM 983 O O . ILE A 1 116 ? -2.089 -10.920 2.589 1.00 97.56 116 ILE A O 1
ATOM 987 N N . THR A 1 117 ? -2.716 -10.965 4.751 1.00 97.44 117 THR A N 1
ATOM 988 C CA . THR A 1 117 ? -3.699 -12.039 4.595 1.00 97.44 117 THR A CA 1
ATOM 989 C C . THR A 1 117 ? -5.014 -11.493 4.043 1.00 97.44 117 THR A C 1
ATOM 991 O O . THR A 1 117 ? -5.435 -10.375 4.360 1.00 97.44 117 THR A O 1
ATOM 994 N N . HIS A 1 118 ? -5.679 -12.282 3.200 1.00 98.00 118 HIS A N 1
ATOM 995 C CA . HIS A 1 118 ? -6.978 -11.935 2.625 1.00 98.00 118 HIS A CA 1
ATOM 996 C C . HIS A 1 118 ? -8.021 -11.727 3.722 1.00 98.00 118 HIS A C 1
ATOM 998 O O . HIS A 1 118 ? -8.767 -10.752 3.677 1.00 98.00 118 HIS A O 1
ATOM 1004 N N . ASP A 1 119 ? -8.024 -12.587 4.741 1.00 96.44 119 ASP A N 1
ATOM 1005 C CA . ASP A 1 119 ? -8.982 -12.521 5.845 1.00 96.44 119 ASP A CA 1
ATOM 1006 C C . ASP A 1 119 ? -8.814 -11.234 6.668 1.00 96.44 119 ASP A C 1
ATOM 1008 O O . ASP A 1 119 ? -9.802 -10.563 6.978 1.00 96.44 119 ASP A O 1
ATOM 1012 N N . TYR A 1 120 ? -7.574 -10.822 6.960 1.00 95.75 120 TYR A N 1
ATOM 1013 C CA . TYR A 1 120 ? -7.326 -9.562 7.660 1.00 95.75 120 TYR A CA 1
ATOM 1014 C C . TYR A 1 120 ? -7.698 -8.347 6.801 1.00 95.75 120 TYR A C 1
ATOM 1016 O O . TYR A 1 120 ? -8.352 -7.421 7.286 1.00 95.75 120 TYR A O 1
ATOM 1024 N N . LEU A 1 121 ? -7.353 -8.353 5.508 1.00 97.31 121 LEU A N 1
ATOM 1025 C CA . LEU A 1 121 ? -7.756 -7.278 4.599 1.00 97.31 121 LEU A CA 1
ATOM 1026 C C . LEU A 1 121 ? -9.284 -7.196 4.460 1.00 97.31 121 LEU A C 1
ATOM 1028 O O . LEU A 1 121 ? -9.840 -6.099 4.462 1.00 97.31 121 LEU A O 1
ATOM 1032 N N . THR A 1 122 ? -9.967 -8.339 4.398 1.00 97.62 122 THR A N 1
ATOM 1033 C CA . THR A 1 122 ? -11.432 -8.434 4.369 1.00 97.62 122 THR A CA 1
ATOM 1034 C C . THR A 1 122 ? -12.040 -7.872 5.647 1.00 97.62 122 THR A C 1
ATOM 1036 O O . THR A 1 122 ? -12.979 -7.085 5.578 1.00 97.62 122 THR A O 1
ATOM 1039 N N . TYR A 1 123 ? -11.477 -8.192 6.813 1.00 95.56 123 TYR A N 1
ATOM 1040 C CA . TYR A 1 123 ? -11.907 -7.622 8.089 1.00 95.56 123 TYR A CA 1
ATOM 1041 C C . TYR A 1 123 ? -11.805 -6.087 8.107 1.00 95.56 123 TYR A C 1
ATOM 1043 O O . TYR A 1 123 ? -12.761 -5.406 8.486 1.00 95.56 123 TYR A O 1
ATOM 1051 N N . ILE A 1 124 ? -10.692 -5.524 7.625 1.00 95.88 124 ILE A N 1
ATOM 1052 C CA . ILE A 1 124 ? -10.538 -4.067 7.478 1.00 95.88 124 ILE A CA 1
ATOM 1053 C C . ILE A 1 124 ? -11.562 -3.508 6.488 1.00 95.88 124 ILE A C 1
ATOM 1055 O O . ILE A 1 124 ? -12.200 -2.490 6.766 1.00 95.88 124 ILE A O 1
ATOM 1059 N N . ASN A 1 125 ? -11.738 -4.169 5.344 1.00 97.75 125 ASN A N 1
ATOM 1060 C CA . ASN A 1 125 ? -12.659 -3.730 4.305 1.00 97.75 125 ASN A CA 1
ATOM 1061 C C . ASN A 1 125 ? -14.119 -3.756 4.771 1.00 97.75 125 ASN A C 1
ATOM 1063 O O . ASN A 1 125 ? -14.860 -2.831 4.469 1.00 97.75 125 ASN A O 1
ATOM 1067 N N . ASN A 1 126 ? -14.524 -4.739 5.571 1.00 97.00 126 ASN A N 1
ATOM 1068 C CA . ASN A 1 126 ? -15.870 -4.792 6.142 1.00 97.00 126 ASN A CA 1
ATOM 1069 C C . ASN A 1 126 ? -16.150 -3.600 7.067 1.00 97.00 126 ASN A C 1
ATOM 1071 O O . ASN A 1 126 ? -17.288 -3.147 7.163 1.00 97.00 126 ASN A O 1
ATOM 1075 N N . LYS A 1 127 ? -15.117 -3.069 7.733 1.00 96.00 127 LYS A N 1
ATOM 1076 C CA . LYS A 1 127 ? -15.247 -1.894 8.600 1.00 96.00 127 LYS A CA 1
ATOM 1077 C C . LYS A 1 127 ? -15.204 -0.577 7.826 1.00 96.00 127 LYS A C 1
ATOM 1079 O O . LYS A 1 127 ? -15.971 0.334 8.126 1.00 96.00 127 LYS A O 1
ATOM 1084 N N . TYR A 1 128 ? -14.289 -0.453 6.869 1.00 97.19 128 TYR A N 1
ATOM 1085 C CA . TYR A 1 128 ? -13.966 0.839 6.261 1.00 97.19 128 TYR A CA 1
ATOM 1086 C C . TYR A 1 128 ? -14.374 0.976 4.800 1.00 97.19 128 TYR A C 1
ATOM 1088 O O . TYR A 1 128 ? -14.625 2.097 4.357 1.00 97.19 128 TYR A O 1
ATOM 1096 N N . ASP A 1 129 ? -14.534 -0.136 4.091 1.00 98.06 129 ASP A N 1
ATOM 1097 C CA . ASP A 1 129 ? -14.762 -0.204 2.651 1.00 98.06 129 ASP A CA 1
ATOM 1098 C C . ASP A 1 129 ? -13.699 0.596 1.880 1.00 98.06 129 ASP A C 1
ATOM 1100 O O . ASP A 1 129 ? -13.845 1.782 1.571 1.00 98.06 129 ASP A O 1
ATOM 1104 N N . ILE A 1 130 ? -12.583 -0.073 1.579 1.00 97.62 130 ILE A N 1
ATOM 1105 C CA . ILE A 1 130 ? -11.419 0.526 0.913 1.00 97.62 130 ILE A CA 1
ATOM 1106 C C . ILE A 1 130 ? -11.776 1.022 -0.499 1.00 97.62 130 ILE A C 1
ATOM 1108 O O . ILE A 1 130 ? -11.125 1.942 -1.002 1.00 97.62 130 ILE A O 1
ATOM 1112 N N . SER A 1 131 ? -12.845 0.504 -1.121 1.00 98.06 131 SER A N 1
ATOM 1113 C CA . SER A 1 131 ? -13.296 0.957 -2.444 1.00 98.06 131 SER A CA 1
ATOM 1114 C C . SER A 1 131 ? -13.679 2.443 -2.464 1.00 98.06 131 SER A C 1
ATOM 1116 O O . SER A 1 131 ? -13.518 3.115 -3.486 1.00 98.06 131 SER A O 1
ATOM 1118 N N . LYS A 1 132 ? -14.066 3.018 -1.314 1.00 98.44 132 LYS A N 1
ATOM 1119 C CA . LYS A 1 132 ? -14.343 4.456 -1.172 1.00 98.44 132 LYS A CA 1
ATOM 1120 C C . LYS A 1 132 ? -13.162 5.331 -1.591 1.00 98.44 132 LYS A C 1
ATOM 1122 O O . LYS A 1 132 ? -13.372 6.454 -2.052 1.00 98.44 132 LYS A O 1
ATOM 1127 N N . LEU A 1 133 ? -11.931 4.823 -1.486 1.00 98.50 133 LEU A N 1
ATOM 1128 C CA . LEU A 1 133 ? -10.714 5.539 -1.869 1.00 98.50 133 LEU A CA 1
ATOM 1129 C C . LEU A 1 133 ? -10.504 5.633 -3.391 1.00 98.50 133 LEU A C 1
ATOM 1131 O O . LEU A 1 133 ? -9.751 6.503 -3.833 1.00 98.50 133 LEU A O 1
ATOM 1135 N N . LEU A 1 134 ? -11.204 4.838 -4.214 1.00 98.25 134 LEU A N 1
ATOM 1136 C CA . LEU A 1 134 ? -11.076 4.858 -5.684 1.00 98.25 134 LEU A CA 1
ATOM 1137 C C . LEU A 1 134 ? -11.399 6.228 -6.306 1.00 98.25 134 LEU A C 1
ATOM 1139 O O . LEU A 1 134 ? -10.871 6.577 -7.366 1.00 98.25 134 LEU A O 1
ATOM 1143 N N . LYS A 1 135 ? -12.254 7.019 -5.639 1.00 97.50 135 LYS A N 1
ATOM 1144 C CA . LYS A 1 135 ? -12.622 8.390 -6.040 1.00 97.50 135 LYS A CA 1
ATOM 1145 C C . LYS A 1 135 ? -11.572 9.440 -5.658 1.00 97.50 135 LYS A C 1
ATOM 1147 O O . LYS A 1 135 ? -11.642 10.570 -6.133 1.00 97.50 135 LYS A O 1
ATOM 1152 N N . PHE A 1 136 ? -10.618 9.086 -4.799 1.00 98.12 136 PHE A N 1
ATOM 1153 C CA . PHE A 1 136 ? -9.616 10.005 -4.255 1.00 98.12 136 PHE A CA 1
ATOM 1154 C C . PHE A 1 136 ? -8.218 9.731 -4.806 1.00 98.12 136 PHE A C 1
ATOM 1156 O O . PHE A 1 136 ? -7.452 10.676 -4.981 1.00 98.12 136 PHE A O 1
ATOM 1163 N N . VAL A 1 137 ? -7.893 8.472 -5.111 1.00 98.19 137 VAL A N 1
ATOM 1164 C CA . VAL A 1 137 ? -6.602 8.075 -5.685 1.00 98.19 137 VAL A CA 1
ATOM 1165 C C . VAL A 1 137 ? -6.664 8.156 -7.208 1.00 98.19 137 VAL A C 1
ATOM 1167 O O . VAL A 1 137 ? -7.078 7.210 -7.868 1.00 98.19 137 VAL A O 1
ATOM 1170 N N . LEU A 1 138 ? -6.298 9.312 -7.768 1.00 97.00 138 LEU A N 1
ATOM 1171 C CA . LEU A 1 138 ? -6.460 9.584 -9.205 1.00 97.00 138 LEU A CA 1
ATOM 1172 C C . LEU A 1 138 ? -5.140 9.818 -9.946 1.00 97.00 138 LEU A C 1
ATOM 1174 O O . LEU A 1 138 ? -5.107 9.815 -11.173 1.00 97.00 138 LEU A O 1
ATOM 1178 N N . ASN A 1 139 ? -4.057 10.089 -9.221 1.00 96.25 139 ASN A N 1
ATOM 1179 C CA . ASN A 1 139 ? -2.761 10.421 -9.800 1.00 96.25 139 ASN A CA 1
ATOM 1180 C C . ASN A 1 139 ? -1.623 10.115 -8.818 1.00 96.25 139 ASN A C 1
ATOM 1182 O O . ASN A 1 139 ? -1.842 9.700 -7.679 1.00 96.25 139 ASN A O 1
ATOM 1186 N N . ARG A 1 140 ? -0.380 10.382 -9.242 1.00 95.19 140 ARG A N 1
ATOM 1187 C CA . ARG A 1 140 ? 0.820 10.180 -8.417 1.00 95.19 140 ARG A CA 1
ATOM 1188 C C . ARG A 1 140 ? 0.766 10.884 -7.064 1.00 95.19 140 ARG A C 1
ATOM 1190 O O . ARG A 1 140 ? 1.189 10.288 -6.083 1.00 95.19 140 ARG A O 1
ATOM 1197 N N . TYR A 1 141 ? 0.265 12.114 -7.007 1.00 97.50 141 TYR A N 1
ATOM 1198 C CA . TYR A 1 141 ? 0.155 12.845 -5.748 1.00 97.50 141 TYR A CA 1
ATOM 1199 C C . TYR A 1 141 ? -0.756 12.100 -4.767 1.00 97.50 141 TYR A C 1
ATOM 1201 O O . TYR A 1 141 ? -0.353 11.877 -3.630 1.00 97.50 141 TYR A O 1
ATOM 1209 N N . ASN A 1 142 ? -1.924 11.644 -5.224 1.00 98.00 142 ASN A N 1
ATOM 1210 C CA . ASN A 1 142 ? -2.873 10.924 -4.373 1.00 98.00 142 ASN A CA 1
ATOM 1211 C C . ASN A 1 142 ? -2.389 9.518 -3.998 1.00 98.00 142 ASN A C 1
ATOM 1213 O O . ASN A 1 142 ? -2.637 9.051 -2.893 1.00 98.00 142 ASN A O 1
ATOM 1217 N N . ARG A 1 143 ? -1.671 8.845 -4.899 1.00 97.56 143 ARG A N 1
ATOM 1218 C CA . ARG A 1 143 ? -1.026 7.551 -4.632 1.00 97.56 143 ARG A CA 1
ATOM 1219 C C . ARG A 1 143 ? -0.045 7.634 -3.462 1.00 97.56 143 ARG A C 1
ATOM 1221 O O . ARG A 1 143 ? -0.119 6.835 -2.537 1.00 97.56 143 ARG A O 1
ATOM 1228 N N . MET A 1 144 ? 0.769 8.689 -3.423 1.00 97.56 144 MET A N 1
ATOM 1229 C CA . MET A 1 144 ? 1.646 8.955 -2.279 1.00 97.56 144 MET A CA 1
ATOM 1230 C C . MET 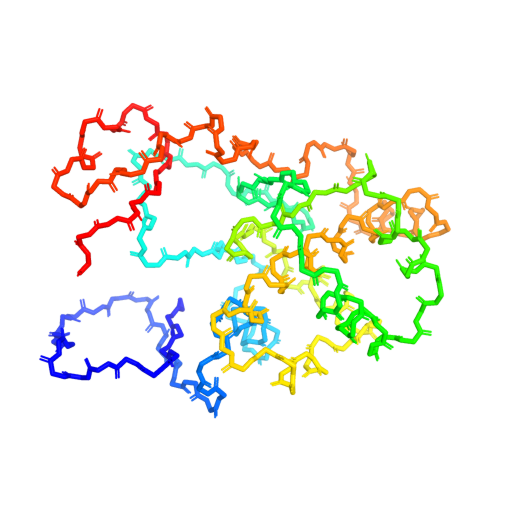A 1 144 ? 0.850 9.252 -0.996 1.00 97.56 144 MET A C 1
ATOM 1232 O O . MET A 1 144 ? 1.285 8.887 0.092 1.00 97.56 144 MET A O 1
ATOM 1236 N N . SER A 1 145 ? -0.321 9.890 -1.077 1.00 98.44 145 SER A N 1
ATOM 1237 C CA . SER A 1 145 ? -1.190 10.076 0.099 1.00 98.44 145 SER A CA 1
ATOM 1238 C C . SER A 1 145 ? -1.765 8.742 0.574 1.00 98.44 145 SER A C 1
ATOM 1240 O O . SER A 1 145 ? -1.808 8.480 1.777 1.00 98.44 145 SER A O 1
ATOM 1242 N N . PHE A 1 146 ? -2.130 7.859 -0.358 1.00 98.56 146 PHE A N 1
ATOM 1243 C CA . PHE A 1 146 ? -2.620 6.521 -0.051 1.00 98.56 146 PHE A CA 1
ATOM 1244 C C . PHE A 1 146 ? -1.603 5.694 0.747 1.00 98.56 146 PHE A C 1
ATOM 1246 O O . PHE A 1 146 ? -2.007 5.040 1.702 1.00 98.56 146 PHE A O 1
ATOM 1253 N N . GLU A 1 147 ? -0.300 5.797 0.461 1.00 98.38 147 GLU A N 1
ATOM 1254 C CA . GLU A 1 147 ? 0.766 5.148 1.251 1.00 98.38 147 GLU A CA 1
ATOM 1255 C C . GLU A 1 147 ? 0.679 5.470 2.756 1.00 98.38 147 GLU A C 1
ATOM 1257 O O . GLU A 1 147 ? 0.915 4.612 3.613 1.00 98.38 147 GLU A O 1
ATOM 1262 N N . ARG A 1 148 ? 0.294 6.706 3.101 1.00 98.31 148 ARG A N 1
ATOM 1263 C CA . ARG A 1 148 ? 0.086 7.135 4.491 1.00 98.31 148 ARG A CA 1
ATOM 1264 C C . ARG A 1 148 ? -1.242 6.640 5.027 1.00 98.31 148 ARG A C 1
ATOM 1266 O O . ARG A 1 148 ? -1.293 6.149 6.149 1.00 98.31 148 ARG A O 1
ATOM 1273 N N . VAL A 1 149 ? -2.305 6.757 4.235 1.00 98.50 149 VAL A N 1
ATOM 1274 C CA . VAL A 1 149 ? -3.656 6.341 4.631 1.00 98.50 149 VAL A CA 1
ATOM 1275 C C . VAL A 1 149 ? -3.693 4.847 4.935 1.00 98.50 149 VAL A C 1
ATOM 1277 O O . VAL A 1 149 ? -4.183 4.473 5.997 1.00 98.50 149 VAL A O 1
ATOM 1280 N N . ILE A 1 150 ? -3.126 4.000 4.071 1.00 98.31 150 ILE A N 1
ATOM 1281 C CA . ILE A 1 150 ? -3.091 2.553 4.297 1.00 98.31 150 ILE A CA 1
ATOM 1282 C C . ILE A 1 150 ? -2.181 2.192 5.476 1.00 98.31 150 ILE A C 1
ATOM 1284 O O . ILE A 1 150 ? -2.584 1.405 6.327 1.00 98.31 150 ILE A O 1
ATOM 1288 N N . GLY A 1 151 ? -1.011 2.834 5.607 1.00 97.06 151 GLY A N 1
ATOM 1289 C CA . GLY A 1 151 ? -0.128 2.642 6.761 1.00 97.06 151 GLY A CA 1
ATOM 1290 C C . GLY A 1 151 ? -0.805 3.015 8.085 1.00 97.06 151 GLY A C 1
ATOM 1291 O O . GLY A 1 151 ? -0.746 2.252 9.051 1.00 97.06 151 GLY A O 1
ATOM 1292 N N . CYS A 1 152 ? -1.503 4.153 8.121 1.00 96.94 152 CYS A N 1
ATOM 1293 C CA . CYS A 1 152 ? -2.290 4.600 9.266 1.00 96.94 152 CYS A CA 1
ATOM 1294 C C . CYS A 1 152 ? -3.435 3.632 9.579 1.00 96.94 152 CYS A C 1
ATOM 1296 O O . CYS A 1 152 ? -3.647 3.310 10.744 1.00 96.94 152 CYS A O 1
ATOM 1298 N N . LEU A 1 153 ? -4.172 3.177 8.562 1.00 96.62 153 LEU A N 1
ATOM 1299 C CA . LEU A 1 153 ? -5.320 2.287 8.724 1.00 96.62 153 LEU A CA 1
ATOM 1300 C C . LEU A 1 153 ? -4.903 0.944 9.327 1.00 96.62 153 LEU A C 1
ATOM 1302 O O . LEU A 1 153 ? -5.480 0.515 10.320 1.00 96.62 153 LEU A O 1
ATOM 1306 N N . LEU A 1 154 ? -3.862 0.324 8.770 1.00 95.12 154 LEU A N 1
ATOM 1307 C CA . LEU A 1 154 ? -3.328 -0.952 9.243 1.00 95.12 154 LEU A CA 1
ATOM 1308 C C . LEU A 1 154 ? -2.845 -0.858 10.705 1.00 95.12 154 LEU A C 1
ATOM 1310 O O . LEU A 1 154 ? -3.232 -1.661 11.550 1.00 95.12 154 LEU A O 1
ATOM 1314 N N . GLN A 1 155 ? -2.081 0.184 11.045 1.00 94.19 155 GLN A N 1
ATOM 1315 C CA . GLN A 1 155 ? -1.564 0.376 12.409 1.00 94.19 155 GLN A CA 1
ATOM 1316 C C . GLN A 1 155 ? -2.634 0.819 13.411 1.00 94.19 155 GLN A C 1
ATOM 1318 O O . GLN A 1 155 ? -2.546 0.488 14.593 1.00 94.19 155 GLN A O 1
ATOM 1323 N N . TYR A 1 156 ? -3.654 1.553 12.962 1.00 93.06 156 TYR A N 1
ATOM 1324 C CA . TYR A 1 156 ? -4.813 1.878 13.789 1.00 93.06 156 TYR A CA 1
ATOM 1325 C C . TYR A 1 156 ? -5.554 0.604 14.202 1.00 93.06 156 TYR A C 1
ATOM 1327 O O . TYR A 1 156 ? -5.939 0.477 15.364 1.00 93.06 156 TYR A O 1
ATOM 1335 N N . MET A 1 157 ? -5.717 -0.343 13.274 1.00 89.31 157 MET A N 1
ATOM 1336 C CA . MET A 1 157 ? -6.393 -1.609 13.550 1.00 89.31 157 MET A CA 1
ATOM 1337 C C . MET A 1 157 ? -5.615 -2.461 14.555 1.00 89.31 157 MET A C 1
ATOM 1339 O O . MET A 1 157 ? -6.227 -3.062 15.428 1.00 89.31 157 MET A O 1
ATOM 1343 N N . ASP A 1 158 ? -4.285 -2.419 14.540 1.00 82.81 158 ASP A N 1
ATOM 1344 C CA . ASP A 1 158 ? -3.462 -3.107 15.545 1.00 82.81 158 ASP A CA 1
ATOM 1345 C C . ASP A 1 158 ? -3.325 -2.350 16.882 1.00 82.81 158 ASP A C 1
ATOM 1347 O O . ASP A 1 158 ? -2.829 -2.903 17.869 1.00 82.81 158 ASP A O 1
ATOM 1351 N N . SER A 1 159 ? -3.736 -1.080 16.943 1.00 75.62 159 SER A N 1
ATOM 1352 C CA . SER A 1 159 ? -3.536 -0.228 18.118 1.00 75.62 159 SER A CA 1
ATOM 1353 C C . SER A 1 159 ? -4.342 -0.726 19.335 1.00 75.62 159 SER A C 1
ATOM 1355 O O . SER A 1 159 ? -5.464 -1.202 19.150 1.00 75.62 159 SER A O 1
ATOM 1357 N N . PRO A 1 160 ? -3.843 -0.566 20.586 1.00 64.75 160 PRO A N 1
ATOM 1358 C CA . PRO A 1 160 ? -4.509 -0.920 21.857 1.00 64.75 160 PRO A CA 1
ATOM 1359 C C . PRO A 1 160 ? -5.911 -0.325 22.139 1.00 64.75 160 PRO A C 1
ATOM 1361 O O . PRO A 1 160 ? -6.422 -0.449 23.252 1.00 64.75 160 PRO A O 1
ATOM 1364 N N . ASN A 1 161 ? -6.551 0.337 21.176 1.00 58.41 161 ASN A N 1
ATOM 1365 C CA . ASN A 1 161 ? -7.794 1.073 21.377 1.00 58.41 161 ASN A CA 1
ATOM 1366 C C . ASN A 1 161 ? -8.996 0.154 21.077 1.00 58.41 161 ASN A C 1
ATOM 1368 O O . ASN A 1 161 ? -9.343 -0.017 19.914 1.00 58.41 161 ASN A O 1
ATOM 1372 N N . ALA A 1 162 ? -9.620 -0.422 22.113 1.00 49.22 162 ALA A N 1
ATOM 1373 C CA . ALA A 1 162 ? -10.871 -1.218 22.138 1.00 49.22 162 ALA A CA 1
ATOM 1374 C C . ALA A 1 162 ? -10.988 -2.466 21.216 1.00 49.22 162 ALA A C 1
ATOM 1376 O O . ALA A 1 162 ? -11.519 -3.482 21.652 1.00 49.22 162 ALA A O 1
ATOM 1377 N N . ASN A 1 163 ? -10.459 -2.458 19.989 1.00 56.88 163 ASN A N 1
ATOM 1378 C CA . ASN A 1 163 ? -10.514 -3.569 19.025 1.00 56.88 163 ASN A CA 1
ATOM 1379 C C . ASN A 1 163 ? -9.398 -4.606 19.225 1.00 56.88 163 ASN A C 1
ATOM 1381 O O . ASN A 1 163 ? -9.417 -5.679 18.627 1.00 56.88 163 ASN A O 1
ATOM 1385 N N . THR A 1 164 ? -8.415 -4.307 20.069 1.00 59.44 164 THR A N 1
ATOM 1386 C CA . THR A 1 164 ? -7.177 -5.085 20.199 1.00 59.44 164 THR A CA 1
ATOM 1387 C C . THR A 1 164 ? -7.399 -6.446 20.830 1.00 59.44 164 THR A C 1
ATOM 1389 O O . THR A 1 164 ? -6.671 -7.371 20.501 1.00 59.44 164 THR A O 1
ATOM 1392 N N . GLN A 1 165 ? -8.383 -6.599 21.724 1.00 63.47 165 GLN A N 1
ATOM 1393 C CA . GLN A 1 165 ? -8.695 -7.917 22.287 1.00 63.47 165 GLN A CA 1
ATOM 1394 C C . GLN A 1 165 ? -9.304 -8.836 21.227 1.00 63.47 165 GLN A C 1
ATOM 1396 O O . GLN A 1 165 ? -8.869 -9.974 21.102 1.00 63.47 165 GLN A O 1
ATOM 1401 N N . ILE A 1 166 ? -10.230 -8.319 20.412 1.00 69.19 166 ILE A N 1
ATOM 1402 C CA . ILE A 1 166 ? -10.850 -9.072 19.315 1.00 69.19 166 ILE A CA 1
ATOM 1403 C C . ILE A 1 166 ? -9.795 -9.437 18.271 1.00 69.19 166 ILE A C 1
ATOM 1405 O O . ILE A 1 166 ? -9.703 -10.591 17.881 1.00 69.19 166 ILE A O 1
ATOM 1409 N N . ILE A 1 167 ? -8.939 -8.495 17.870 1.00 69.12 167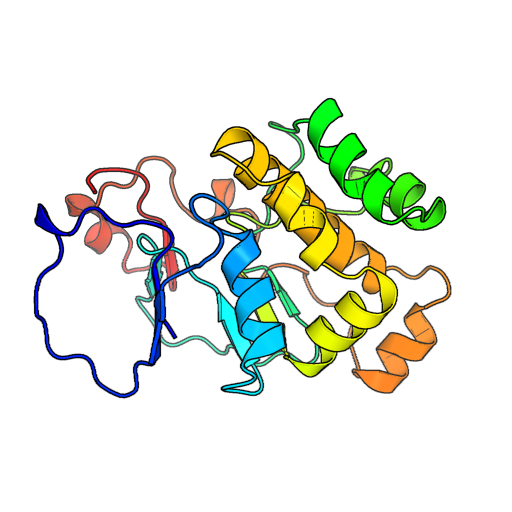 ILE A N 1
ATOM 1410 C CA . ILE A 1 167 ? -7.902 -8.750 16.860 1.00 69.12 167 ILE A CA 1
ATOM 1411 C C . ILE A 1 167 ? -6.823 -9.700 17.390 1.00 69.12 167 ILE A C 1
ATOM 1413 O O . ILE A 1 167 ? -6.419 -10.612 16.675 1.00 69.12 167 ILE A O 1
ATOM 1417 N N . LYS A 1 168 ? -6.390 -9.557 18.649 1.00 68.25 168 LYS A N 1
ATOM 1418 C CA . LYS A 1 168 ? -5.461 -10.514 19.274 1.00 68.25 168 LYS A CA 1
ATOM 1419 C C . LYS A 1 168 ? -6.077 -11.902 19.411 1.00 68.25 168 LYS A C 1
ATOM 1421 O O . LYS A 1 168 ? -5.371 -12.882 19.219 1.00 68.25 168 LYS A O 1
ATOM 1426 N N . PHE A 1 169 ? -7.369 -11.989 19.721 1.00 69.19 169 PHE A N 1
ATOM 1427 C CA . PHE A 1 169 ? -8.082 -13.261 19.787 1.00 69.19 169 PHE A CA 1
ATOM 1428 C C . PHE A 1 169 ? -8.227 -13.901 18.399 1.00 69.19 169 PHE A C 1
ATOM 1430 O O . PHE A 1 169 ? -7.914 -15.074 18.235 1.00 69.19 169 PHE A O 1
ATOM 1437 N N . MET A 1 170 ? -8.640 -13.125 17.392 1.00 70.94 170 MET A N 1
ATOM 1438 C CA . MET A 1 170 ? -8.868 -13.611 16.028 1.00 70.94 170 MET A CA 1
ATOM 1439 C C . MET A 1 170 ? -7.571 -13.973 15.297 1.00 70.94 170 MET A C 1
ATOM 1441 O O . MET A 1 170 ? -7.556 -14.945 14.552 1.00 70.94 170 MET A O 1
ATOM 1445 N N . PHE A 1 171 ? -6.494 -13.207 15.499 1.00 72.44 171 PHE A N 1
ATOM 1446 C CA . PHE A 1 171 ? -5.280 -13.303 14.680 1.00 72.44 171 PHE A CA 1
ATOM 1447 C C . PHE A 1 171 ? -3.989 -13.566 15.473 1.00 72.44 171 PHE A C 1
ATOM 1449 O O . PHE A 1 171 ? -2.907 -13.521 14.898 1.00 72.44 171 PHE A O 1
ATOM 1456 N N . GLN A 1 172 ? -4.071 -13.815 16.786 1.00 63.72 172 GLN A N 1
ATOM 1457 C CA . GLN A 1 172 ? -2.939 -14.215 17.645 1.00 63.72 172 GLN A CA 1
ATOM 1458 C C . GLN A 1 172 ? -1.689 -13.313 17.523 1.00 63.72 172 GLN A C 1
ATOM 1460 O O . GLN A 1 172 ? -0.547 -13.767 17.614 1.00 63.72 172 GLN A O 1
ATOM 1465 N N . THR A 1 173 ? -1.882 -12.005 17.318 1.00 62.34 173 THR A N 1
ATOM 1466 C CA . THR A 1 173 ? -0.778 -11.091 16.999 1.00 62.34 173 THR A CA 1
ATOM 1467 C C . THR A 1 173 ? 0.075 -10.733 18.223 1.00 62.34 173 THR A C 1
ATOM 1469 O O . THR A 1 173 ? -0.378 -10.132 19.199 1.00 62.34 173 THR A O 1
ATOM 1472 N N . ASN A 1 174 ? 1.374 -11.036 18.144 1.00 53.22 174 ASN A N 1
ATOM 1473 C CA . ASN A 1 174 ? 2.363 -10.758 19.192 1.00 53.22 174 ASN A CA 1
ATOM 1474 C C . ASN A 1 174 ? 3.125 -9.441 18.953 1.00 53.22 174 ASN A C 1
ATOM 1476 O O . ASN A 1 174 ? 4.339 -9.475 18.816 1.00 53.22 174 ASN A O 1
ATOM 1480 N N . GLY A 1 175 ? 2.442 -8.293 18.848 1.00 55.44 175 GLY A N 1
ATOM 1481 C CA . GLY A 1 175 ? 3.036 -6.940 18.978 1.00 55.44 175 GLY A CA 1
ATOM 1482 C C . GLY A 1 175 ? 4.355 -6.638 18.233 1.00 55.44 175 GLY A C 1
ATOM 1483 O O . GLY A 1 175 ? 5.138 -5.814 18.702 1.00 55.44 175 GLY A O 1
ATOM 1484 N N . LYS A 1 176 ? 4.649 -7.325 17.121 1.00 57.66 176 LYS A N 1
ATOM 1485 C CA . LYS A 1 176 ? 5.931 -7.239 16.399 1.00 57.66 176 LYS A CA 1
ATOM 1486 C C . LYS A 1 176 ? 5.996 -5.986 15.519 1.00 57.66 176 LYS A C 1
ATOM 1488 O O . LYS A 1 176 ? 4.973 -5.408 15.171 1.00 57.66 176 LYS A O 1
ATOM 1493 N N . SER A 1 177 ? 7.225 -5.614 15.138 1.00 65.12 177 SER A N 1
ATOM 1494 C CA . SER A 1 177 ? 7.526 -4.550 14.165 1.00 65.12 177 SER A CA 1
ATOM 1495 C C . SER A 1 177 ? 6.548 -4.556 12.988 1.00 65.12 177 SER A C 1
ATOM 1497 O O . SER A 1 177 ? 6.358 -5.592 12.341 1.00 65.12 177 SER A O 1
ATOM 1499 N N . THR A 1 178 ? 5.978 -3.386 12.699 1.00 84.19 178 THR A N 1
ATOM 1500 C CA . THR A 1 178 ? 4.972 -3.180 11.650 1.00 84.19 178 THR A CA 1
ATOM 1501 C C . THR A 1 178 ? 5.569 -3.247 10.242 1.00 84.19 178 THR A C 1
ATOM 1503 O O . THR A 1 178 ? 4.823 -3.425 9.280 1.00 84.19 178 THR A O 1
ATOM 1506 N N . ALA A 1 179 ? 6.904 -3.178 10.113 1.00 93.69 179 ALA A N 1
ATOM 1507 C CA . ALA A 1 179 ? 7.640 -3.341 8.860 1.00 93.69 179 ALA A CA 1
ATOM 1508 C C . ALA A 1 179 ? 8.669 -4.486 8.911 1.00 93.69 179 ALA A C 1
ATOM 1510 O O . ALA A 1 179 ? 9.326 -4.698 9.935 1.00 93.69 179 ALA A O 1
ATOM 1511 N N . LEU A 1 180 ? 8.828 -5.203 7.791 1.00 95.44 180 LEU A N 1
ATOM 1512 C CA . LEU A 1 180 ? 9.784 -6.305 7.628 1.00 95.44 180 LEU A CA 1
ATOM 1513 C C . LEU A 1 180 ? 11.226 -5.810 7.547 1.00 95.44 180 LEU A C 1
ATOM 1515 O O . LEU A 1 180 ? 12.107 -6.393 8.171 1.00 95.44 180 LEU A O 1
ATOM 1519 N N . LEU A 1 181 ? 11.455 -4.749 6.776 1.00 95.69 181 LEU A N 1
ATOM 1520 C CA . LEU A 1 181 ? 12.792 -4.241 6.469 1.00 95.69 181 LEU A CA 1
ATOM 1521 C C . LEU A 1 181 ? 13.073 -2.875 7.118 1.00 95.69 181 LEU A C 1
ATOM 1523 O O . LEU A 1 181 ? 14.158 -2.324 6.953 1.00 95.69 181 LEU A O 1
ATOM 1527 N N . GLY A 1 182 ? 12.112 -2.344 7.881 1.00 95.19 182 GLY A N 1
ATOM 1528 C CA . GLY A 1 182 ? 12.212 -1.054 8.561 1.00 95.19 182 GLY A CA 1
ATOM 1529 C C . GLY A 1 182 ? 12.073 0.140 7.617 1.00 95.19 182 GLY A C 1
ATOM 1530 O O . GLY A 1 182 ? 11.362 0.073 6.613 1.00 95.19 182 GLY A O 1
ATOM 1531 N N . ASP A 1 183 ? 12.743 1.237 7.967 1.00 95.94 183 ASP A N 1
ATOM 1532 C CA . ASP A 1 183 ? 12.670 2.511 7.245 1.00 95.94 183 ASP A CA 1
ATOM 1533 C C . ASP A 1 183 ? 13.375 2.408 5.885 1.00 95.94 183 ASP A C 1
ATOM 1535 O O . ASP A 1 183 ? 14.588 2.173 5.835 1.00 95.94 183 ASP A O 1
ATOM 1539 N N . ILE A 1 184 ? 12.640 2.606 4.783 1.00 96.06 184 ILE A N 1
ATOM 1540 C CA . ILE A 1 184 ? 13.184 2.497 3.418 1.00 96.06 184 ILE A CA 1
ATOM 1541 C C . ILE A 1 184 ? 14.406 3.392 3.206 1.00 96.06 184 ILE A C 1
ATOM 1543 O O . ILE A 1 184 ? 15.362 2.966 2.559 1.00 96.06 184 ILE A O 1
ATOM 1547 N N . HIS A 1 185 ? 14.410 4.600 3.773 1.00 94.06 185 HIS A N 1
ATOM 1548 C CA . HIS A 1 185 ? 15.476 5.580 3.566 1.00 94.06 185 HIS A CA 1
ATOM 1549 C C . HIS A 1 185 ? 16.753 5.225 4.332 1.00 94.06 185 HIS A C 1
ATOM 1551 O O . HIS A 1 185 ? 17.825 5.725 3.998 1.00 94.06 185 HIS A O 1
ATOM 1557 N N . LYS A 1 186 ? 16.652 4.354 5.344 1.00 95.38 186 LYS A N 1
ATOM 1558 C CA . LYS A 1 186 ? 17.802 3.794 6.071 1.00 95.38 186 LYS A CA 1
ATOM 1559 C C . LYS A 1 186 ? 18.242 2.450 5.498 1.00 95.38 186 LYS A C 1
ATOM 1561 O O . LYS A 1 186 ? 19.422 2.125 5.546 1.00 95.38 186 LYS A O 1
ATOM 1566 N N . TYR A 1 187 ? 17.291 1.672 4.988 1.00 95.94 187 TYR A N 1
ATOM 1567 C CA . TYR A 1 187 ? 17.519 0.317 4.502 1.00 95.94 187 TYR A CA 1
ATOM 1568 C C . TYR A 1 187 ? 18.124 0.284 3.093 1.00 95.94 187 TYR A C 1
ATOM 1570 O O . TYR A 1 187 ? 19.094 -0.433 2.852 1.00 95.94 187 TYR A O 1
ATOM 1578 N N . CYS A 1 188 ? 17.549 1.037 2.149 1.00 94.25 188 CYS A N 1
ATOM 1579 C CA . CYS A 1 188 ? 17.939 1.006 0.742 1.00 94.25 188 CYS A CA 1
ATOM 1580 C C . CYS A 1 188 ? 18.460 2.381 0.305 1.00 94.25 188 CYS A C 1
ATOM 1582 O O . CYS A 1 188 ? 17.715 3.360 0.399 1.00 94.25 188 CYS A O 1
ATOM 1584 N N . PRO A 1 189 ? 19.697 2.481 -0.218 1.00 93.88 189 PRO A N 1
ATOM 1585 C CA . PRO A 1 189 ? 20.212 3.734 -0.753 1.00 93.88 189 PRO A CA 1
ATOM 1586 C C . PRO A 1 189 ? 19.274 4.342 -1.794 1.00 93.88 189 PRO A C 1
ATOM 1588 O O . PRO A 1 189 ? 18.767 3.661 -2.690 1.00 93.88 189 PRO A O 1
ATOM 1591 N N . TRP A 1 190 ? 19.045 5.645 -1.679 1.00 93.06 190 TRP A N 1
ATOM 1592 C CA . TRP A 1 190 ? 18.247 6.377 -2.650 1.00 93.06 190 TRP A CA 1
ATOM 1593 C C . TRP A 1 190 ? 18.991 6.497 -3.989 1.00 93.06 190 TRP A C 1
ATOM 1595 O O . TRP A 1 190 ? 20.215 6.608 -4.024 1.00 93.06 190 TRP A O 1
ATOM 1605 N N . GLY A 1 191 ? 18.257 6.472 -5.104 1.00 93.19 191 GLY A N 1
ATOM 1606 C CA . GLY A 1 191 ? 18.821 6.720 -6.437 1.00 93.19 191 GLY A CA 1
ATOM 1607 C C . GLY A 1 191 ? 19.485 5.520 -7.125 1.00 93.19 191 GLY A C 1
ATOM 1608 O O . GLY A 1 191 ? 20.050 5.686 -8.204 1.00 93.19 191 GLY A O 1
ATOM 1609 N N . ILE A 1 192 ? 19.396 4.307 -6.564 1.00 95.00 192 ILE A N 1
ATOM 1610 C CA . ILE A 1 192 ? 19.829 3.076 -7.253 1.00 95.00 192 ILE A CA 1
ATOM 1611 C C . ILE A 1 192 ? 19.147 2.977 -8.624 1.00 95.00 192 ILE A C 1
ATOM 1613 O O . ILE A 1 192 ? 17.917 2.924 -8.714 1.00 95.00 192 ILE A O 1
ATOM 1617 N N . SER A 1 193 ? 19.958 2.909 -9.679 1.00 95.88 193 SER A N 1
ATOM 1618 C CA . SER A 1 193 ? 19.500 2.684 -11.050 1.00 95.88 193 SER A CA 1
ATOM 1619 C C . SER A 1 193 ? 19.393 1.195 -11.382 1.00 95.88 193 SER A C 1
ATOM 1621 O O . SER A 1 193 ? 20.044 0.350 -10.758 1.00 95.88 193 SER A O 1
ATOM 1623 N N . PHE A 1 194 ? 18.614 0.858 -12.412 1.00 95.00 194 PHE A N 1
ATOM 1624 C CA . PHE A 1 194 ? 18.454 -0.525 -12.871 1.00 95.00 194 PHE A CA 1
ATOM 1625 C C . PHE A 1 194 ? 19.785 -1.211 -13.231 1.00 95.00 194 PHE A C 1
ATOM 1627 O O . PHE A 1 194 ? 19.951 -2.412 -12.993 1.00 95.00 194 PHE A O 1
ATOM 1634 N N . GLN A 1 195 ? 20.749 -0.460 -13.770 1.00 94.81 195 GLN A N 1
ATOM 1635 C CA . GLN A 1 195 ? 22.086 -0.955 -14.116 1.00 94.81 195 GLN A CA 1
ATOM 1636 C C . GLN A 1 195 ? 22.905 -1.294 -12.864 1.00 94.81 195 GLN A C 1
ATOM 1638 O O . GLN A 1 195 ? 23.697 -2.232 -12.868 1.00 94.81 195 GLN A O 1
ATOM 1643 N N . ASN A 1 196 ? 22.685 -0.565 -11.768 1.00 95.06 196 ASN A N 1
ATOM 1644 C CA . ASN A 1 196 ? 23.436 -0.722 -10.527 1.00 95.06 196 ASN A CA 1
ATOM 1645 C C . ASN A 1 196 ? 22.823 -1.744 -9.557 1.00 95.06 196 ASN A C 1
ATOM 1647 O O . ASN A 1 196 ? 23.417 -1.998 -8.511 1.00 95.06 196 ASN A O 1
ATOM 1651 N N . LYS A 1 197 ? 21.679 -2.365 -9.882 1.00 94.81 197 LYS A N 1
ATOM 1652 C CA . LYS A 1 197 ? 20.951 -3.257 -8.961 1.00 94.81 197 LYS A CA 1
ATOM 1653 C C . LYS A 1 197 ? 21.810 -4.391 -8.378 1.00 94.81 197 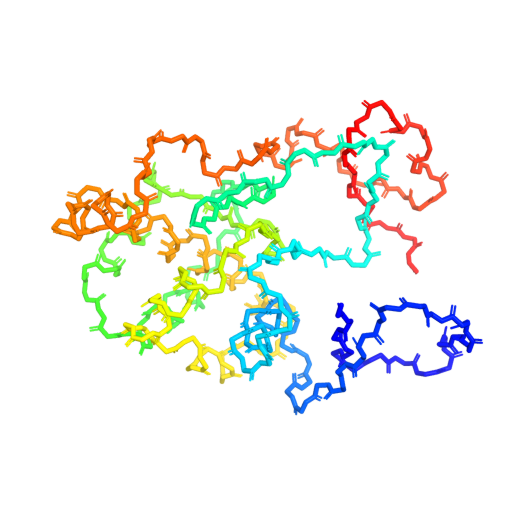LYS A C 1
ATOM 1655 O O . LYS A 1 197 ? 21.723 -4.678 -7.189 1.00 94.81 197 LYS A O 1
ATOM 1660 N N . TYR A 1 198 ? 22.711 -4.974 -9.172 1.00 95.12 198 TYR A N 1
ATOM 1661 C CA . TYR A 1 198 ? 23.551 -6.102 -8.746 1.00 95.12 198 TYR A CA 1
ATOM 1662 C C . TYR A 1 198 ? 24.590 -5.732 -7.676 1.00 95.12 198 TYR A C 1
ATOM 1664 O O . TYR A 1 198 ? 24.987 -6.594 -6.891 1.00 95.12 198 TYR A O 1
ATOM 1672 N N . LYS A 1 199 ? 24.971 -4.447 -7.579 1.00 96.31 199 LYS A N 1
ATOM 1673 C CA . LYS A 1 199 ? 25.867 -3.934 -6.525 1.00 96.31 199 LYS A CA 1
ATOM 1674 C C . LYS A 1 199 ? 25.244 -4.047 -5.127 1.00 96.31 199 LYS A C 1
ATOM 1676 O O . LYS A 1 199 ? 25.956 -4.040 -4.128 1.00 96.31 199 LYS A O 1
ATOM 1681 N N . TYR A 1 200 ? 23.921 -4.200 -5.058 1.00 95.44 200 TYR A N 1
ATOM 1682 C CA . TYR A 1 200 ? 23.146 -4.285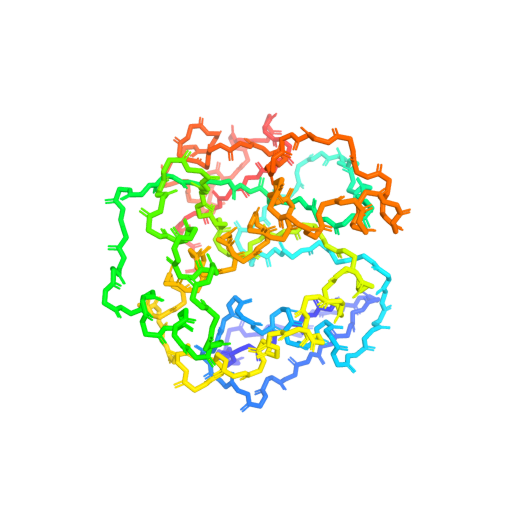 -3.821 1.00 95.44 200 TYR A CA 1
ATOM 1683 C C . TYR A 1 200 ? 22.550 -5.680 -3.580 1.00 95.44 200 TYR A C 1
ATOM 1685 O O . TYR A 1 200 ? 21.639 -5.833 -2.773 1.00 95.44 200 TYR A O 1
ATOM 1693 N N . SER A 1 201 ? 23.089 -6.719 -4.227 1.00 93.94 201 SER A N 1
ATOM 1694 C CA . SER A 1 201 ? 22.675 -8.125 -4.047 1.00 93.94 201 SER A CA 1
ATOM 1695 C C . SER A 1 201 ? 22.881 -8.669 -2.622 1.00 93.94 201 SER A 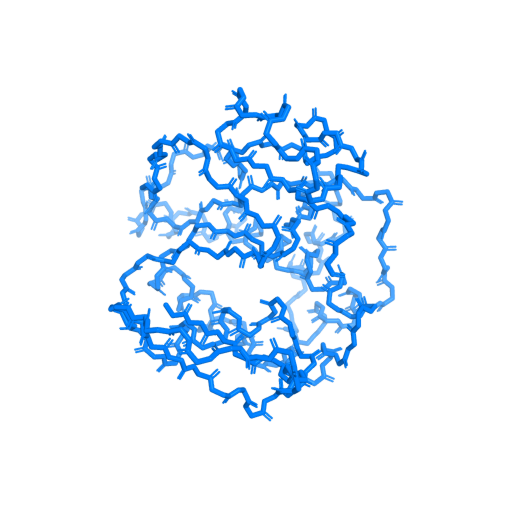C 1
ATOM 1697 O O . SER A 1 201 ? 22.335 -9.713 -2.261 1.00 93.94 201 SER A O 1
ATOM 1699 N N . HIS A 1 202 ? 23.642 -7.954 -1.786 1.00 94.94 202 HIS A N 1
ATOM 1700 C CA . HIS A 1 202 ? 23.787 -8.264 -0.366 1.00 94.94 202 HIS A CA 1
ATOM 1701 C C . HIS A 1 202 ? 22.510 -7.983 0.448 1.00 94.94 202 HIS A C 1
ATOM 1703 O O . HIS A 1 202 ? 22.315 -8.606 1.493 1.00 94.94 202 HIS A O 1
ATOM 1709 N N . LEU A 1 203 ? 21.632 -7.089 -0.026 1.00 96.00 203 LEU A N 1
ATOM 1710 C CA . LEU A 1 203 ? 20.327 -6.823 0.580 1.00 96.00 203 LEU A CA 1
ATOM 1711 C C . LEU A 1 203 ? 19.297 -7.863 0.098 1.00 96.00 203 LEU A C 1
ATOM 1713 O O . LEU A 1 203 ? 19.206 -8.089 -1.112 1.00 96.00 203 LEU A O 1
ATOM 1717 N N . PRO A 1 204 ? 18.495 -8.477 0.994 1.00 96.06 204 PRO A N 1
ATOM 1718 C CA . PRO A 1 204 ? 17.477 -9.463 0.615 1.00 96.06 204 PRO A CA 1
ATOM 1719 C C . PRO A 1 204 ? 16.460 -8.957 -0.413 1.00 96.06 204 PRO A C 1
ATOM 1721 O O . PRO A 1 204 ? 16.091 -9.702 -1.318 1.00 96.06 204 PRO A O 1
ATOM 1724 N N . ILE A 1 205 ? 16.040 -7.695 -0.292 1.00 97.12 205 ILE A N 1
ATOM 1725 C CA . ILE A 1 205 ? 15.175 -7.006 -1.253 1.00 97.12 205 ILE A CA 1
ATOM 1726 C C . ILE A 1 205 ? 15.792 -5.647 -1.558 1.00 97.12 205 ILE A C 1
ATOM 1728 O O . ILE A 1 205 ? 16.330 -5.003 -0.665 1.00 97.12 205 ILE A O 1
ATOM 1732 N N . ILE A 1 206 ? 15.688 -5.171 -2.795 1.00 96.81 206 ILE A N 1
ATOM 1733 C CA . ILE A 1 206 ? 16.094 -3.810 -3.160 1.00 96.81 206 ILE A CA 1
ATOM 1734 C C . ILE A 1 206 ? 15.000 -3.080 -3.924 1.00 96.81 206 ILE A C 1
ATOM 1736 O O . ILE A 1 206 ? 14.236 -3.684 -4.679 1.00 96.81 206 ILE A O 1
ATOM 1740 N N . LYS A 1 207 ? 14.973 -1.756 -3.760 1.00 96.88 207 LYS A N 1
ATOM 1741 C CA . LYS A 1 207 ? 14.184 -0.841 -4.579 1.00 96.88 207 LYS A CA 1
ATOM 1742 C C . LYS A 1 207 ? 15.099 -0.168 -5.597 1.00 96.88 207 LYS A C 1
ATOM 1744 O O . LYS A 1 207 ? 16.065 0.495 -5.236 1.00 96.88 207 LYS A O 1
ATOM 1749 N N . VAL A 1 208 ? 14.764 -0.301 -6.874 1.00 96.44 208 VAL A N 1
ATOM 1750 C CA . VAL A 1 208 ? 15.346 0.514 -7.946 1.00 96.44 208 VAL A CA 1
ATOM 1751 C C . VAL A 1 208 ? 14.484 1.763 -8.132 1.00 96.44 208 VAL A C 1
ATOM 1753 O O . VAL A 1 208 ? 13.252 1.673 -8.211 1.00 96.44 208 VAL A O 1
ATOM 1756 N N . TRP A 1 209 ? 15.129 2.926 -8.190 1.00 93.12 209 TRP A N 1
ATOM 1757 C CA . TRP A 1 209 ? 14.487 4.243 -8.208 1.00 93.12 209 TRP A CA 1
ATOM 1758 C C . TRP A 1 209 ? 14.431 4.857 -9.607 1.00 93.12 209 TRP A C 1
ATOM 1760 O O . TRP A 1 209 ? 13.495 5.597 -9.904 1.00 93.12 209 TRP A O 1
ATOM 1770 N N . THR A 1 210 ? 15.413 4.554 -10.461 1.00 89.56 210 THR A N 1
ATOM 1771 C CA . THR A 1 210 ? 15.591 5.187 -11.778 1.00 89.56 210 THR A CA 1
ATOM 1772 C C . THR A 1 210 ? 15.979 4.181 -12.865 1.00 89.56 210 THR A C 1
ATOM 1774 O O . THR A 1 210 ? 16.437 3.071 -12.577 1.00 89.56 210 THR A O 1
ATOM 1777 N N . GLY A 1 211 ? 15.814 4.589 -14.129 1.00 77.25 211 GLY A N 1
ATOM 1778 C CA . GLY A 1 211 ? 16.197 3.786 -15.296 1.00 77.25 211 GLY A CA 1
ATOM 1779 C C . GLY A 1 211 ? 15.183 2.700 -15.646 1.00 77.25 211 GLY A C 1
ATOM 1780 O O . GLY A 1 211 ? 15.588 1.572 -15.921 1.00 77.25 211 GLY A O 1
ATOM 1781 N N . ARG A 1 212 ? 13.894 3.049 -15.566 1.00 63.00 212 ARG A N 1
ATOM 1782 C CA . ARG A 1 212 ? 12.800 2.289 -16.173 1.00 63.00 212 ARG A CA 1
ATOM 1783 C C . ARG A 1 212 ? 12.615 2.750 -17.608 1.00 63.00 212 ARG A C 1
ATOM 1785 O O . ARG A 1 212 ? 12.719 3.983 -17.801 1.00 63.00 212 ARG A O 1
#

Sequence (212 aa):
MIIDDNSNYDFVTNKPVTNTVLIQSEYKGRGELLTYYYFLHHKLFDTAVILHDSVFINRPIDFKVDTYKMLWDFTHHADQLKDETRMIHVFQDKTLYNFYKQKHKWKGCFGGMSIITHDYLTYINNKYDISKLLKFVLNRYNRMSFERVIGCLLQYMDSPNANTQIIKFMFQTNGKSTALLGDIHKYCPWGISFQNKYKYSHLPIIKVWTGR

Organism: NCBI:txid1070528